Protein AF-A0A816GN98-F1 (afdb_monomer)

Foldseek 3Di:
DDDDDDDDDDDDDDDDDDDDDPDPPPDDDPPDDPLVVCVVDLCNLVVLLVQCPPDLVSLLVSLLSLLVQLPDLVSLVSCVVVVVVLSLVCLLVCQVPVQPPPPDDDSDDRPPSSLSSNLSSLSNLLSSLALPLVSLLVLQPDADPPVRDRNLRVLLVQQPDPPRDLSSLLSSLSNVLSSCLSVVDPCPDCSNQPRNLVSLLVLLLDQDDPVCLVVNLVSLVSNLSSLQPPVPSLVSSVPPPSNLVSLVCLQPPVCVRYDPPDDVVSSVSSNVSSVSSLVSSVPNDPVSVVVNVVVVVVVVVVVVVD

Radius of gyration: 25.37 Å; Cα contacts (8 Å, |Δi|>4): 288; chains: 1; bounding box: 73×67×83 Å

Organism: NCBI:txid433720

Mean predicted aligned error: 11.43 Å

Nearest PDB structures (foldseek):
  8a1i-assembly3_P  TM=8.542E-01  e=3.481E-10  Mus musculus
  8a1i-assembly2_I  TM=8.810E-01  e=5.986E-10  Mus musculus
  8a1i-assembly1_A  TM=8.693E-01  e=2.685E-09  Mus musculus
  7ue2-assembly1_A  TM=4.472E-01  e=3.197E-01  synthetic construct
  6gx9-assembly2_B  TM=3.182E-01  e=1.495E+00  Homo sapiens

pLDDT: mean 78.5, std 21.37, range [22.28, 98.44]

Sequence (306 aa):
LLCDQDKHKPPSLITQTQKSSSTIQLTTIEQYSPIDILFENSQSIDILLQSLSLSKSTQLSIVEILCCLCVNNERQQQLFDKNCIPTIMHLLVQNIYDKQQNNNNKITSVSLTNEYIIGVCLKFFCSLCYENPFIAQHLHSITYTETNQTLCEIVSSLLTKINRPVVISYYASKFFVNLCKTKVLLADDSFVALDSLTTLIHLCTKSITNKCIYLYIECLDTLIYLLNGNSTLHHIAMYTEQLLSKLFLYIFTPSKILDEHIDDSVLVQIRSSALTLLAVLSSHHEDIKKRIAEQESMLFIFLLID

Secondary structure (DSSP, 8-state):
------------------------------SS-HHHHHHHSTTHHHHHHHHTTT-HHHHHHHHHHHHHH-SSHHHHHHHHHTTHHHHHHHHHHHHHH-----SSS------HHHHHHHHHHHHHHHHHHTT-HHHHHHHHH-EETTTTEEHHHHHHHHHTSTT--HHHHHHHHHHHHHHHHTTSS-TTSHIIIIIIHHHHHHHHHSPPPGGGHHHHHHHHHHHHHHHTT-HHHHHHHHT-HHHHHHHHHHHH-HHHHS-TT--HHHHHHHHHHHHHHHHHHHTT-HHHHHHHHHHHHHHHHHHHH-

InterPro domains:
  IPR011989 Armadillo-like helical [G3DSA:1.25.10.10] (26-305)
  IPR016024 Armadillo-type fold [SSF48371] (42-298)
  IPR038739 Armadillo-type fold containing protein ARMC8/Vid28 [PTHR15651] (29-301)

Structure (mmCIF, N/CA/C/O backbone):
data_AF-A0A816GN98-F1
#
_entry.id   AF-A0A816GN98-F1
#
loop_
_atom_site.group_PDB
_atom_site.id
_atom_site.type_symbol
_atom_site.label_atom_id
_atom_site.label_alt_id
_atom_site.label_comp_id
_atom_site.label_asym_id
_atom_site.label_entity_id
_atom_site.label_seq_id
_atom_site.pdbx_PDB_ins_code
_atom_site.Cartn_x
_atom_site.Cartn_y
_atom_site.Cartn_z
_atom_site.occupancy
_atom_site.B_iso_or_equiv
_atom_site.auth_seq_id
_atom_site.auth_comp_id
_atom_site.auth_asym_id
_atom_site.auth_atom_id
_atom_site.pdbx_PDB_model_num
ATOM 1 N N . LEU A 1 1 ? 51.711 -35.240 31.530 1.00 35.38 1 LEU A N 1
ATOM 2 C CA . LEU A 1 1 ? 51.426 -34.436 32.740 1.00 35.38 1 LEU A CA 1
ATOM 3 C C . LEU A 1 1 ? 49.907 -34.503 32.931 1.00 35.38 1 LEU A C 1
ATOM 5 O O . LEU A 1 1 ? 49.217 -33.801 32.212 1.00 35.38 1 LEU A O 1
ATOM 9 N N . LEU A 1 2 ? 49.374 -35.627 33.445 1.00 24.69 2 LEU A N 1
ATOM 10 C CA . LEU A 1 2 ? 49.002 -35.870 34.865 1.00 24.69 2 LEU A CA 1
ATOM 11 C C . LEU A 1 2 ? 47.993 -34.809 35.361 1.00 24.69 2 LEU A C 1
ATOM 13 O O . LEU A 1 2 ? 48.362 -33.642 35.367 1.00 24.69 2 LEU A O 1
ATOM 17 N N . CYS A 1 3 ? 46.699 -35.167 35.498 1.00 22.28 3 CYS A N 1
ATOM 18 C CA . CYS A 1 3 ? 45.983 -35.474 36.774 1.00 22.28 3 CYS A CA 1
ATOM 19 C C . CYS A 1 3 ? 45.681 -34.180 37.576 1.00 22.28 3 CYS A C 1
ATOM 21 O O . CYS A 1 3 ? 46.544 -33.321 37.631 1.00 22.28 3 CYS A O 1
ATOM 23 N N . ASP A 1 4 ? 44.510 -33.850 38.136 1.00 25.58 4 ASP A N 1
ATOM 24 C CA . ASP A 1 4 ? 43.453 -34.551 38.895 1.00 25.58 4 ASP A CA 1
ATOM 25 C C . ASP A 1 4 ? 42.183 -33.650 38.887 1.00 25.5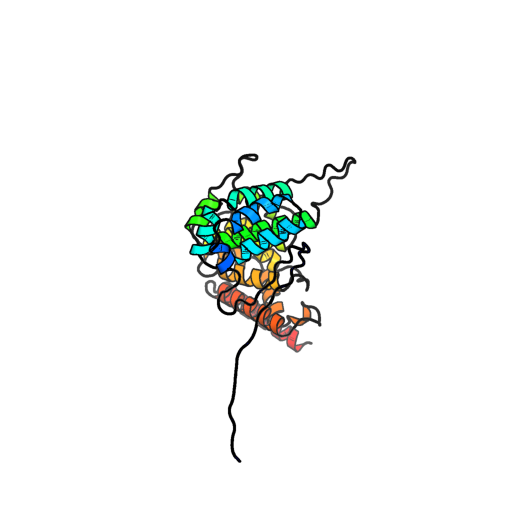8 4 ASP A C 1
ATOM 27 O O . ASP A 1 4 ? 42.302 -32.434 38.763 1.00 25.58 4 ASP A O 1
ATOM 31 N N . GLN A 1 5 ? 40.952 -34.152 38.725 1.00 27.92 5 GLN A N 1
ATOM 32 C CA . GLN A 1 5 ? 39.994 -34.669 39.729 1.00 27.92 5 GLN A CA 1
ATOM 33 C C . GLN A 1 5 ? 39.528 -33.715 40.853 1.00 27.92 5 GLN A C 1
ATOM 35 O O . GLN A 1 5 ? 40.327 -33.070 41.519 1.00 27.92 5 GLN A O 1
ATOM 40 N N . ASP A 1 6 ? 38.207 -33.813 41.104 1.00 26.11 6 ASP A N 1
ATOM 41 C CA . ASP A 1 6 ? 37.480 -33.564 42.363 1.00 26.11 6 ASP A CA 1
ATOM 42 C C . ASP A 1 6 ? 37.149 -32.101 42.749 1.00 26.11 6 ASP A C 1
ATOM 44 O O . ASP A 1 6 ? 37.955 -31.201 42.595 1.00 26.11 6 ASP A O 1
ATOM 48 N N . LYS A 1 7 ? 35.991 -31.730 43.321 1.00 25.86 7 LYS A N 1
ATOM 49 C CA . LYS A 1 7 ? 34.725 -32.387 43.700 1.00 25.86 7 LYS A CA 1
ATOM 50 C C . LYS A 1 7 ? 33.809 -31.306 44.323 1.00 25.86 7 LYS A C 1
ATOM 52 O O . LYS A 1 7 ? 34.287 -30.311 44.851 1.00 25.86 7 LYS A O 1
ATOM 57 N N . HIS A 1 8 ? 32.521 -31.636 44.404 1.00 27.28 8 HIS A N 1
ATOM 58 C CA . HIS A 1 8 ? 31.534 -31.205 45.410 1.00 27.28 8 HIS A CA 1
ATOM 59 C C . HIS A 1 8 ? 30.794 -29.849 45.318 1.00 27.28 8 HIS A C 1
ATOM 61 O O . HIS A 1 8 ? 31.330 -28.760 45.177 1.00 27.28 8 HIS A O 1
ATOM 67 N N . LYS A 1 9 ? 29.474 -30.025 45.455 1.00 26.25 9 LYS A N 1
ATOM 68 C CA . LYS A 1 9 ? 28.329 -29.105 45.509 1.00 26.25 9 LYS A CA 1
ATOM 69 C C . LYS A 1 9 ? 28.039 -28.727 46.998 1.00 26.25 9 LYS A C 1
ATOM 71 O O . LYS A 1 9 ? 28.720 -29.248 47.875 1.00 26.25 9 LYS A O 1
ATOM 76 N N . PRO A 1 10 ? 26.976 -27.952 47.301 1.00 40.47 10 PRO A N 1
ATOM 77 C CA . PRO A 1 10 ? 26.934 -26.621 47.935 1.00 40.47 10 PRO A CA 1
ATOM 78 C C . PRO A 1 10 ? 26.741 -26.633 49.480 1.00 40.47 10 PRO A C 1
ATOM 80 O O . PRO A 1 10 ? 26.758 -27.698 50.094 1.00 40.47 10 PRO A O 1
ATOM 83 N N . PRO A 1 11 ? 26.460 -25.473 50.116 1.00 28.89 11 PRO A N 1
ATOM 84 C CA . PRO A 1 11 ? 25.150 -25.376 50.773 1.00 28.89 11 PRO A CA 1
ATOM 85 C C . PRO A 1 11 ? 24.443 -24.008 50.661 1.00 28.89 11 PRO A C 1
ATOM 87 O O . PRO A 1 11 ? 25.040 -22.947 50.513 1.00 28.89 11 PRO A O 1
ATOM 90 N N . SER A 1 12 ? 23.120 -24.093 50.754 1.00 28.72 12 SER A N 1
ATOM 91 C CA . SER A 1 12 ? 22.098 -23.049 50.887 1.00 28.72 12 SER A CA 1
ATOM 92 C C . SER A 1 12 ? 22.117 -22.324 52.241 1.00 28.72 12 SER A C 1
ATOM 94 O O . SER A 1 12 ? 22.284 -23.013 53.241 1.00 28.72 12 SER A O 1
ATOM 96 N N . LEU A 1 13 ? 21.775 -21.023 52.297 1.00 25.14 13 LEU A N 1
ATOM 97 C CA . LEU A 1 13 ? 20.775 -20.458 53.238 1.00 25.14 13 LEU A CA 1
ATOM 98 C C . LEU A 1 13 ? 20.526 -18.942 53.033 1.00 25.14 13 LEU A C 1
ATOM 100 O O . LEU A 1 13 ? 21.381 -18.100 53.266 1.00 25.14 13 LEU A O 1
ATOM 104 N N . ILE A 1 14 ? 19.304 -18.664 52.574 1.00 28.03 14 ILE A N 1
ATOM 105 C CA . ILE A 1 14 ? 18.374 -17.542 52.816 1.00 28.03 14 ILE A CA 1
ATOM 106 C C . ILE A 1 14 ? 18.896 -16.320 53.602 1.00 28.03 14 ILE A C 1
ATOM 108 O O . ILE A 1 14 ? 19.239 -16.423 54.774 1.00 28.03 14 ILE A O 1
ATOM 112 N N . THR A 1 15 ? 18.711 -15.122 53.035 1.00 25.38 15 THR A N 1
ATOM 113 C CA . THR A 1 15 ? 18.090 -13.990 53.756 1.00 25.38 15 THR A CA 1
ATOM 114 C C . THR A 1 15 ? 17.358 -13.075 52.777 1.00 25.38 15 THR A C 1
ATOM 116 O O . THR A 1 15 ? 17.886 -12.646 51.756 1.00 25.38 15 THR A O 1
ATOM 119 N N . GLN A 1 16 ? 16.086 -12.839 53.087 1.00 27.08 16 GLN A N 1
ATOM 120 C CA . GLN A 1 16 ? 15.166 -11.964 52.375 1.00 27.08 16 GLN A CA 1
ATOM 121 C C . GLN A 1 16 ? 15.626 -10.506 52.457 1.00 27.08 16 GLN A C 1
ATOM 123 O O . GLN A 1 16 ? 16.018 -10.046 53.522 1.00 27.08 16 GLN A O 1
ATOM 128 N N . THR A 1 17 ? 15.430 -9.742 51.385 1.00 24.36 17 THR A N 1
ATOM 129 C CA . THR A 1 17 ? 14.891 -8.378 51.492 1.00 24.36 17 THR A CA 1
ATOM 130 C C . THR A 1 17 ? 14.118 -8.054 50.219 1.00 24.36 17 THR A C 1
ATOM 132 O O . THR A 1 17 ? 14.671 -7.909 49.133 1.00 24.36 17 THR A O 1
ATOM 135 N N . GLN A 1 18 ? 12.796 -7.980 50.366 1.00 29.47 18 GLN A N 1
ATOM 136 C CA . GLN A 1 18 ? 11.896 -7.401 49.381 1.00 29.47 18 GLN A CA 1
ATOM 137 C C . GLN A 1 18 ? 12.246 -5.921 49.194 1.00 29.47 18 GLN A C 1
ATOM 139 O O . GLN A 1 18 ? 12.239 -5.159 50.161 1.00 29.47 18 GLN A O 1
ATOM 144 N N . LYS A 1 19 ? 12.463 -5.497 47.948 1.00 26.73 19 LYS A N 1
ATOM 145 C CA . LYS A 1 19 ? 12.133 -4.140 47.513 1.00 26.73 19 LYS A CA 1
ATOM 146 C C . LYS A 1 19 ? 11.615 -4.183 46.082 1.00 26.73 19 LYS A C 1
ATOM 148 O O . LYS A 1 19 ? 12.263 -4.670 45.166 1.00 26.73 19 LYS A O 1
ATOM 153 N N . SER A 1 20 ? 10.388 -3.707 45.977 1.00 35.94 20 SER A N 1
ATOM 154 C CA . SER A 1 20 ? 9.558 -3.502 44.805 1.00 35.94 20 SER A CA 1
ATOM 155 C C . SER A 1 20 ? 10.246 -2.687 43.709 1.00 35.94 20 SER A C 1
ATOM 157 O O . SER A 1 20 ? 10.492 -1.494 43.882 1.00 35.94 20 SER A O 1
ATOM 159 N N . SER A 1 21 ? 10.443 -3.311 42.555 1.00 25.31 21 SER A N 1
ATOM 160 C CA . SER A 1 21 ? 10.495 -2.652 41.252 1.00 25.31 21 SER A CA 1
ATOM 161 C C . SER A 1 21 ? 10.131 -3.697 40.201 1.00 25.31 21 SER A C 1
ATOM 163 O O . SER A 1 21 ? 10.827 -4.693 40.019 1.00 25.31 21 SER A O 1
ATOM 165 N N . SER A 1 22 ? 8.984 -3.517 39.547 1.00 28.56 22 SER A N 1
ATOM 166 C CA . SER A 1 22 ? 8.555 -4.316 38.398 1.00 28.56 22 SER A CA 1
ATOM 167 C C . SER A 1 22 ? 9.413 -3.952 37.187 1.00 28.56 22 SER A C 1
ATOM 169 O O . SER A 1 22 ? 8.976 -3.263 36.269 1.00 28.56 22 SER A O 1
ATOM 171 N N . THR A 1 23 ? 10.671 -4.371 37.228 1.00 25.34 23 THR A N 1
ATOM 172 C CA . THR A 1 23 ? 11.585 -4.366 36.095 1.00 25.34 23 THR A CA 1
ATOM 173 C C . THR A 1 23 ? 11.406 -5.719 35.426 1.00 25.34 23 THR A C 1
ATOM 175 O O . THR A 1 23 ? 11.748 -6.744 36.015 1.00 25.34 23 THR A O 1
ATOM 178 N N . ILE A 1 24 ? 10.813 -5.738 34.233 1.00 31.75 24 ILE A N 1
ATOM 179 C CA . ILE A 1 24 ? 10.736 -6.939 33.398 1.00 31.75 24 ILE A CA 1
ATOM 180 C C . ILE A 1 24 ? 12.183 -7.378 33.147 1.00 31.75 24 ILE A C 1
ATOM 182 O O . ILE A 1 24 ? 12.908 -6.743 32.382 1.00 31.75 24 ILE A O 1
ATOM 186 N N . GLN A 1 25 ? 12.639 -8.407 33.861 1.00 26.55 25 GLN A N 1
ATOM 187 C CA . GLN A 1 25 ? 13.928 -9.025 33.596 1.00 26.55 25 GLN A CA 1
ATOM 188 C C . GLN A 1 25 ? 13.793 -9.787 32.283 1.00 26.55 25 GLN A C 1
ATOM 190 O O . GLN A 1 25 ? 13.115 -10.809 32.212 1.00 26.55 25 GLN A O 1
ATOM 195 N N . LEU A 1 26 ? 14.422 -9.250 31.239 1.00 31.33 26 LEU A N 1
ATOM 196 C CA . LEU A 1 26 ? 14.625 -9.925 29.965 1.00 31.33 26 LEU A CA 1
ATOM 197 C C . LEU A 1 26 ? 15.613 -11.081 30.200 1.00 31.33 26 LEU A C 1
ATOM 199 O O . LEU A 1 26 ? 16.818 -10.955 29.995 1.00 31.33 26 LEU A O 1
ATOM 203 N N . THR A 1 27 ? 15.119 -12.201 30.719 1.00 29.78 27 THR A N 1
ATOM 204 C CA . THR A 1 27 ? 15.870 -13.455 30.727 1.00 29.78 27 THR A CA 1
ATOM 205 C C . THR A 1 27 ? 15.888 -13.997 29.306 1.00 29.78 27 THR A C 1
ATOM 207 O O . THR A 1 27 ? 14.846 -14.313 28.745 1.00 29.78 27 THR A O 1
ATOM 210 N N . THR A 1 28 ? 17.089 -14.044 28.742 1.00 36.84 28 THR A N 1
ATOM 211 C CA . THR A 1 28 ? 17.513 -14.701 27.500 1.00 36.84 28 THR A CA 1
ATOM 212 C C . THR A 1 28 ? 16.674 -15.931 27.122 1.00 36.84 28 THR A C 1
ATOM 214 O O . THR A 1 28 ? 16.812 -16.987 27.738 1.00 36.84 28 THR A O 1
ATOM 217 N N . ILE A 1 29 ? 15.835 -15.795 26.088 1.00 35.56 29 ILE A N 1
ATOM 218 C CA . ILE A 1 29 ? 15.134 -16.893 25.406 1.00 35.56 29 ILE A CA 1
ATOM 219 C C . ILE A 1 29 ? 15.814 -17.070 24.044 1.00 35.56 29 ILE A C 1
ATOM 221 O O . ILE A 1 29 ? 15.553 -16.319 23.112 1.00 35.56 29 ILE A O 1
ATOM 225 N N . GLU A 1 30 ? 16.718 -18.042 23.935 1.00 37.41 30 GLU A N 1
ATOM 226 C CA . GLU A 1 30 ? 17.483 -18.331 22.710 1.00 37.41 30 GLU A CA 1
ATOM 227 C C . GLU A 1 30 ? 16.774 -19.298 21.735 1.00 37.41 30 GLU A C 1
ATOM 229 O O . GLU A 1 30 ? 17.434 -19.873 20.876 1.00 37.41 30 GLU A O 1
ATOM 234 N N . GLN A 1 31 ? 15.448 -19.509 21.809 1.00 41.19 31 GLN A N 1
ATOM 235 C CA . GLN A 1 31 ? 14.776 -20.483 20.916 1.00 41.19 31 GLN A CA 1
ATOM 236 C C . GLN A 1 31 ? 13.420 -20.087 20.304 1.00 41.19 31 GLN A C 1
ATOM 238 O O . GLN A 1 31 ? 12.871 -20.882 19.547 1.00 41.19 31 GLN A O 1
ATOM 243 N N . TYR A 1 32 ? 12.907 -18.869 20.514 1.00 42.34 32 TYR A N 1
ATOM 244 C CA . TYR A 1 32 ? 11.675 -18.399 19.855 1.00 42.34 32 TYR A CA 1
ATOM 245 C C . TYR A 1 32 ? 11.815 -16.940 19.422 1.00 42.34 32 TYR A C 1
ATOM 247 O O . TYR A 1 32 ? 12.419 -16.138 20.138 1.00 42.34 32 TYR A O 1
ATOM 255 N N . SER A 1 33 ? 11.267 -16.580 18.255 1.00 53.28 33 SER A N 1
ATOM 256 C CA . SER A 1 33 ? 11.172 -15.169 17.875 1.00 53.28 33 SER A CA 1
ATOM 257 C C . SER A 1 33 ? 10.306 -14.456 18.925 1.00 53.28 33 SER A C 1
ATOM 259 O O . SER A 1 33 ? 9.241 -14.977 19.262 1.00 53.28 33 SER A O 1
ATOM 261 N N . PRO A 1 34 ? 10.691 -13.274 19.444 1.00 62.19 34 PRO A N 1
ATOM 262 C CA . PRO A 1 34 ? 9.916 -12.537 20.456 1.00 62.19 34 PRO A CA 1
ATOM 263 C C . PRO A 1 34 ? 8.440 -12.307 20.078 1.00 62.19 34 PRO A C 1
ATOM 265 O O . PRO A 1 34 ? 7.598 -12.067 20.939 1.00 62.19 34 PRO A O 1
ATOM 268 N N . ILE A 1 35 ? 8.139 -12.386 18.779 1.00 65.06 35 ILE A N 1
ATOM 269 C CA . ILE A 1 35 ? 6.814 -12.250 18.172 1.00 65.06 35 ILE A CA 1
ATOM 270 C C . ILE A 1 35 ? 5.902 -13.440 18.498 1.00 65.06 35 ILE A C 1
ATOM 272 O O . ILE A 1 35 ? 4.706 -13.247 18.706 1.00 65.06 35 ILE A O 1
ATOM 276 N N . ASP A 1 36 ? 6.441 -14.656 18.583 1.00 66.69 36 ASP A N 1
ATOM 277 C CA . ASP A 1 36 ? 5.632 -15.857 18.810 1.00 66.69 36 ASP A CA 1
ATOM 278 C C . ASP A 1 36 ? 5.063 -15.885 20.234 1.00 66.69 36 ASP A C 1
ATOM 280 O O . ASP A 1 36 ? 3.891 -16.210 20.430 1.00 66.69 36 ASP A O 1
ATOM 284 N N . ILE A 1 37 ? 5.840 -15.380 21.198 1.00 67.88 37 ILE A N 1
ATOM 285 C CA . ILE A 1 37 ? 5.458 -15.229 22.611 1.00 67.88 37 ILE A CA 1
ATOM 286 C C . ILE A 1 37 ? 4.221 -14.324 22.767 1.00 67.88 37 ILE A C 1
ATOM 288 O O . ILE A 1 37 ? 3.385 -14.539 23.648 1.00 67.88 37 ILE A O 1
ATOM 292 N N . LEU A 1 38 ? 4.063 -13.313 21.902 1.00 67.25 38 LEU A N 1
ATOM 293 C CA . LEU A 1 38 ? 2.916 -12.399 21.961 1.00 67.25 38 LEU A CA 1
ATOM 294 C C . LEU A 1 38 ? 1.594 -13.085 21.614 1.00 67.25 38 LEU A C 1
ATOM 296 O O . LEU A 1 38 ? 0.550 -12.650 22.094 1.00 67.25 38 LEU A O 1
ATOM 300 N N . PHE A 1 39 ? 1.634 -14.153 20.821 1.00 68.38 39 PHE A N 1
ATOM 301 C CA . PHE A 1 39 ? 0.448 -14.918 20.451 1.00 68.38 39 PHE A CA 1
ATOM 302 C C . PHE A 1 39 ? 0.216 -16.148 21.335 1.00 68.38 39 PHE A C 1
ATOM 304 O O . PHE A 1 39 ? -0.911 -16.633 21.402 1.00 68.38 39 PHE A O 1
ATOM 311 N N . GLU A 1 40 ? 1.239 -16.634 22.044 1.00 71.12 40 GLU A N 1
ATOM 312 C CA . GLU A 1 40 ? 1.082 -17.699 23.045 1.00 71.12 40 GLU A CA 1
ATOM 313 C C . GLU A 1 40 ? 0.204 -17.253 24.219 1.00 71.12 40 GLU A C 1
ATOM 315 O O . GLU A 1 40 ? -0.635 -18.011 24.711 1.00 71.12 40 GLU A O 1
ATOM 320 N N . ASN A 1 41 ? 0.348 -15.999 24.652 1.00 73.94 41 ASN A N 1
ATOM 321 C CA . ASN A 1 41 ? -0.530 -15.430 25.662 1.00 73.94 41 ASN A CA 1
ATOM 322 C C . ASN A 1 41 ? -1.728 -14.737 25.003 1.00 73.94 41 ASN A C 1
ATOM 324 O O . ASN A 1 41 ? -1.635 -13.608 24.520 1.00 73.94 41 ASN A O 1
ATOM 328 N N . SER A 1 42 ? -2.882 -15.404 25.073 1.00 70.81 42 SER A N 1
ATOM 329 C CA . SER A 1 42 ? -4.150 -14.921 24.516 1.00 70.81 42 SER A CA 1
ATOM 330 C C . SER A 1 42 ? -4.543 -13.499 24.939 1.00 70.81 42 SER A C 1
ATOM 332 O O . SER A 1 42 ? -5.297 -12.870 24.207 1.00 70.81 42 SER A O 1
ATOM 334 N N . GLN A 1 43 ? -4.046 -12.972 26.065 1.00 80.56 43 GLN A N 1
ATOM 335 C CA . GLN A 1 43 ? -4.397 -11.637 26.570 1.00 80.56 43 GLN A CA 1
ATOM 336 C C . GLN A 1 43 ? -3.455 -10.520 26.099 1.00 80.56 43 GLN A C 1
ATOM 338 O O . GLN A 1 43 ? -3.789 -9.346 26.243 1.00 80.56 43 GLN A O 1
ATOM 343 N N . SER A 1 44 ? -2.286 -10.845 25.541 1.00 83.81 44 SER A N 1
ATOM 344 C CA . SER A 1 44 ? -1.264 -9.846 25.199 1.00 83.81 44 SER A CA 1
ATOM 345 C C . SER A 1 44 ? -1.776 -8.800 24.210 1.00 83.81 44 SER A C 1
ATOM 347 O O . SER A 1 44 ? -1.596 -7.604 24.428 1.00 83.81 44 SER A O 1
ATOM 349 N N . ILE A 1 45 ? -2.459 -9.238 23.149 1.00 83.88 45 ILE A N 1
ATOM 350 C CA . ILE A 1 45 ? -3.030 -8.334 22.139 1.00 83.88 45 ILE A CA 1
ATOM 351 C C . ILE A 1 45 ? -4.133 -7.466 22.751 1.00 83.88 45 ILE A C 1
ATOM 353 O O . ILE A 1 45 ? -4.182 -6.269 22.488 1.00 83.88 45 ILE A O 1
ATOM 357 N N . ASP A 1 46 ? -4.965 -8.033 23.623 1.00 84.50 46 ASP A N 1
ATOM 358 C CA . ASP A 1 46 ? -6.051 -7.297 24.274 1.00 84.50 46 ASP A CA 1
ATOM 359 C C . ASP A 1 46 ? -5.500 -6.184 25.187 1.00 84.50 46 ASP A C 1
ATOM 361 O O . ASP A 1 46 ? -5.995 -5.055 25.168 1.00 84.50 46 ASP A O 1
ATOM 365 N N . ILE A 1 47 ? -4.416 -6.459 25.924 1.00 84.69 47 ILE A N 1
ATOM 366 C CA . ILE A 1 47 ? -3.710 -5.466 26.753 1.00 84.69 47 ILE A CA 1
ATOM 367 C C . ILE A 1 47 ? -3.095 -4.359 25.884 1.00 84.69 47 ILE A C 1
ATOM 369 O O . ILE A 1 47 ? -3.171 -3.176 26.236 1.00 84.69 47 ILE A O 1
ATOM 373 N N . LEU A 1 48 ? -2.507 -4.719 24.739 1.00 85.81 48 LEU A N 1
ATOM 374 C CA . LEU A 1 48 ? -1.981 -3.741 23.785 1.00 85.81 48 LEU A CA 1
ATOM 375 C C . LEU A 1 48 ? -3.106 -2.843 23.252 1.00 85.81 48 LEU A C 1
ATOM 377 O O . LEU A 1 48 ? -2.976 -1.623 23.292 1.00 85.81 48 LEU A O 1
ATOM 381 N N . LEU A 1 49 ? -4.241 -3.409 22.839 1.00 86.19 49 LEU A N 1
ATOM 382 C CA . LEU A 1 49 ? -5.381 -2.626 22.355 1.00 86.19 49 LEU A CA 1
ATOM 383 C C . LEU A 1 49 ? -5.940 -1.685 23.432 1.00 86.19 49 LEU A C 1
ATOM 385 O O . LEU A 1 49 ? -6.207 -0.520 23.142 1.00 86.19 49 LEU A O 1
ATOM 389 N N . GLN A 1 50 ? -6.046 -2.133 24.686 1.00 85.81 50 GLN A N 1
ATOM 390 C CA . GLN A 1 50 ? -6.464 -1.273 25.804 1.00 85.81 50 GLN A CA 1
ATOM 391 C C . GLN A 1 50 ? -5.493 -0.102 26.031 1.00 85.81 50 GLN A C 1
ATOM 393 O O . GLN A 1 50 ? -5.909 1.020 26.342 1.00 85.81 50 GLN A O 1
ATOM 398 N N . SER A 1 51 ? -4.199 -0.340 25.810 1.00 82.81 51 SER A N 1
ATOM 399 C CA . SER A 1 51 ? -3.134 0.650 25.993 1.00 82.81 51 SER A CA 1
ATOM 400 C C . SER A 1 51 ? -3.116 1.746 24.916 1.00 82.81 51 SER A C 1
ATOM 402 O O . SER A 1 51 ? -2.497 2.791 25.127 1.00 82.81 51 SER A O 1
ATOM 404 N N . LEU A 1 52 ? -3.843 1.580 23.800 1.00 82.81 52 LEU A N 1
ATOM 405 C CA . LEU A 1 52 ? -4.012 2.623 22.773 1.00 82.81 52 LEU A CA 1
ATOM 406 C C . LEU A 1 52 ? -4.676 3.900 23.320 1.00 82.81 52 LEU A C 1
ATOM 408 O O . LEU A 1 52 ? -4.552 4.967 22.721 1.00 82.81 52 LEU A O 1
ATOM 412 N N . SER A 1 53 ? -5.354 3.822 24.466 1.00 81.25 53 SER A N 1
ATOM 413 C CA . SER A 1 53 ? -5.996 4.968 25.121 1.00 81.25 53 SER A CA 1
ATOM 414 C C . SER A 1 53 ? -5.028 5.906 25.864 1.00 81.25 53 SER A C 1
ATOM 416 O O . SER A 1 53 ? -5.417 7.017 26.218 1.00 81.25 53 SER A O 1
ATOM 418 N N . LEU A 1 54 ? -3.774 5.495 26.097 1.00 80.69 54 LEU A N 1
ATOM 419 C CA . LEU A 1 54 ? -2.867 6.187 27.023 1.00 80.69 54 LEU A CA 1
ATOM 420 C C . LEU A 1 54 ? -2.226 7.451 26.439 1.00 80.69 54 LEU A C 1
ATOM 422 O O . LEU A 1 54 ? -2.292 8.525 27.034 1.00 80.69 54 LEU A O 1
ATOM 426 N N . SER A 1 55 ? -1.541 7.333 25.300 1.00 86.88 55 SER A N 1
ATOM 427 C CA . SER A 1 55 ? -0.832 8.459 24.685 1.00 86.88 55 SER A CA 1
ATOM 428 C C . SER A 1 55 ? -0.657 8.271 23.180 1.00 86.88 55 SER A C 1
ATOM 430 O O . SER A 1 55 ? -0.620 7.144 22.691 1.00 86.88 55 SER A O 1
ATOM 432 N N . LYS A 1 56 ? -0.465 9.372 22.443 1.00 86.56 56 LYS A N 1
ATOM 433 C CA . LYS A 1 56 ? -0.179 9.335 20.995 1.00 86.56 56 LYS A CA 1
ATOM 434 C C . LYS A 1 56 ? 1.111 8.576 20.658 1.00 86.56 56 LYS A C 1
ATOM 436 O O . LYS A 1 56 ? 1.172 7.898 19.641 1.00 86.56 56 LYS A O 1
ATOM 441 N N . SER A 1 57 ? 2.125 8.650 21.522 1.00 86.62 57 SER A N 1
ATOM 442 C CA . SER A 1 57 ? 3.369 7.880 21.357 1.00 86.62 57 SER A CA 1
ATOM 443 C C . SER A 1 57 ? 3.113 6.379 21.519 1.00 86.62 57 SER A C 1
ATOM 445 O O . SER A 1 57 ? 3.520 5.571 20.691 1.00 86.62 57 SER A O 1
ATOM 447 N N . THR A 1 58 ? 2.336 6.015 22.542 1.00 88.50 58 THR A N 1
ATOM 448 C CA . THR A 1 58 ? 1.914 4.633 22.798 1.00 88.50 58 THR A CA 1
ATOM 449 C C . THR A 1 58 ? 1.084 4.082 21.639 1.00 88.50 58 THR A C 1
ATOM 451 O O . THR A 1 58 ? 1.318 2.956 21.213 1.00 88.50 58 THR A O 1
ATOM 454 N N . GLN A 1 59 ? 0.178 4.889 21.077 1.00 90.75 59 GLN A N 1
ATOM 455 C CA . GLN A 1 59 ? -0.580 4.538 19.874 1.00 90.75 59 GLN A CA 1
ATOM 456 C C . GLN A 1 59 ? 0.345 4.187 18.710 1.00 90.75 59 GLN A C 1
ATOM 458 O O . GLN A 1 59 ? 0.201 3.115 18.134 1.00 90.75 59 GLN A O 1
ATOM 463 N N . LEU A 1 60 ? 1.322 5.045 18.401 1.00 89.56 60 LEU A N 1
ATOM 464 C CA . LEU A 1 60 ? 2.279 4.792 17.321 1.00 89.56 60 LEU A CA 1
ATOM 465 C C . LEU A 1 60 ? 3.011 3.461 17.517 1.00 89.56 60 LEU A C 1
ATOM 467 O O . LEU A 1 60 ? 2.945 2.601 16.643 1.00 89.56 60 LEU A O 1
ATOM 471 N N . SER A 1 61 ? 3.632 3.257 18.682 1.00 89.31 61 SER A N 1
ATOM 472 C CA . SER A 1 61 ? 4.406 2.039 18.947 1.00 89.31 61 SER A CA 1
ATOM 473 C C . SER A 1 61 ? 3.551 0.774 18.900 1.00 89.31 61 SER A C 1
ATOM 475 O O . SER A 1 61 ? 3.981 -0.234 18.347 1.00 89.31 61 SER A O 1
ATOM 477 N N . ILE A 1 62 ? 2.334 0.809 19.452 1.00 91.50 62 ILE A N 1
ATOM 478 C CA . ILE A 1 62 ? 1.449 -0.360 19.449 1.00 91.50 62 ILE A CA 1
ATOM 479 C C . ILE A 1 62 ? 1.024 -0.703 18.026 1.00 91.50 62 ILE A C 1
ATOM 481 O O . ILE A 1 62 ? 1.119 -1.863 17.638 1.00 91.50 62 ILE A O 1
ATOM 485 N N . VAL A 1 63 ? 0.580 0.275 17.233 1.00 93.50 63 VAL A N 1
ATOM 486 C CA . VAL A 1 63 ? 0.137 -0.014 15.863 1.00 93.50 63 VAL A CA 1
ATOM 487 C C . VAL A 1 63 ? 1.316 -0.477 14.997 1.00 93.50 63 VAL A C 1
ATOM 489 O O . VAL A 1 63 ? 1.145 -1.389 14.192 1.00 93.50 63 VAL A O 1
ATOM 492 N N . GLU A 1 64 ? 2.528 0.047 15.208 1.00 92.31 64 GLU A N 1
ATOM 493 C CA . GLU A 1 64 ? 3.742 -0.476 14.562 1.00 92.31 64 GLU A CA 1
ATOM 494 C C . GLU A 1 64 ? 4.034 -1.928 14.949 1.00 92.31 64 GLU A C 1
ATOM 496 O O . GLU A 1 64 ? 4.303 -2.743 14.065 1.00 92.31 64 GLU A O 1
ATOM 501 N N . ILE A 1 65 ? 3.921 -2.277 16.236 1.00 91.06 65 ILE A N 1
ATOM 502 C CA . ILE A 1 65 ? 4.043 -3.667 16.691 1.00 91.06 65 ILE A CA 1
ATOM 503 C C . ILE A 1 65 ? 3.012 -4.537 15.970 1.00 91.06 65 ILE A C 1
ATOM 505 O O . ILE A 1 65 ? 3.388 -5.553 15.393 1.00 91.06 65 ILE A O 1
ATOM 509 N N . LEU A 1 66 ? 1.741 -4.121 15.923 1.00 92.31 66 LEU A N 1
ATOM 510 C CA . LEU A 1 66 ? 0.682 -4.866 15.233 1.00 92.31 66 LEU A CA 1
ATOM 511 C C . LEU A 1 66 ? 0.977 -5.057 13.734 1.00 92.31 66 LEU A C 1
ATOM 513 O O . LEU A 1 66 ? 0.682 -6.122 13.193 1.00 92.31 66 LEU A O 1
ATOM 517 N N . CYS A 1 67 ? 1.604 -4.079 13.067 1.00 92.56 67 CYS A N 1
ATOM 518 C CA . CYS A 1 67 ? 2.067 -4.243 11.684 1.00 92.56 67 CYS A CA 1
ATOM 519 C C . CYS A 1 67 ? 3.102 -5.372 11.570 1.00 92.56 67 CYS A C 1
ATOM 521 O O . CYS A 1 67 ? 3.011 -6.195 10.662 1.00 92.56 67 CYS A O 1
ATOM 523 N N . CYS A 1 68 ? 4.066 -5.431 12.494 1.00 90.06 68 CYS A N 1
ATOM 524 C CA . CYS A 1 68 ? 5.115 -6.455 12.512 1.00 90.06 68 CYS A CA 1
ATOM 525 C C . CYS A 1 68 ? 4.581 -7.864 12.806 1.00 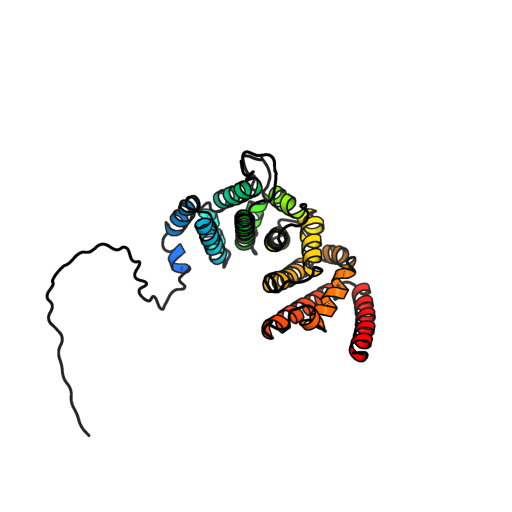90.06 68 CYS A C 1
ATOM 527 O O . CYS A 1 68 ? 5.220 -8.843 12.436 1.00 90.06 68 CYS A O 1
ATOM 529 N N . LEU A 1 69 ? 3.416 -7.979 13.450 1.00 89.38 69 LEU A N 1
ATOM 530 C CA . LEU A 1 69 ? 2.769 -9.267 13.704 1.00 89.38 69 LEU A CA 1
ATOM 531 C C . LEU A 1 69 ? 2.114 -9.860 12.443 1.00 89.38 69 LEU A C 1
ATOM 533 O O . LEU A 1 69 ? 1.918 -11.071 12.372 1.00 89.38 69 LEU A O 1
ATOM 537 N N . CYS A 1 70 ? 1.799 -9.044 11.435 1.00 89.81 70 CYS A N 1
ATOM 538 C CA . CYS A 1 70 ? 1.126 -9.460 10.200 1.00 89.81 70 CYS A CA 1
ATOM 539 C C . CYS A 1 70 ? 2.087 -10.132 9.194 1.00 89.81 70 CYS A C 1
ATOM 541 O O . CYS A 1 70 ? 2.207 -9.689 8.054 1.00 89.81 70 CYS A O 1
ATOM 543 N N . VAL A 1 71 ? 2.802 -11.181 9.613 1.00 88.38 71 VAL A N 1
ATOM 544 C CA . VAL A 1 71 ? 3.827 -11.849 8.782 1.00 88.38 71 VAL A CA 1
ATOM 545 C C . VAL A 1 71 ? 3.220 -12.846 7.789 1.00 88.38 71 VAL A C 1
ATOM 547 O O . VAL A 1 71 ? 3.785 -13.085 6.726 1.00 88.38 71 VAL A O 1
ATOM 550 N N . ASN A 1 72 ? 2.081 -13.452 8.128 1.00 89.56 72 ASN A N 1
ATOM 551 C CA . ASN A 1 72 ? 1.403 -14.447 7.298 1.00 89.56 72 ASN A CA 1
ATOM 552 C C . ASN A 1 72 ? -0.118 -14.445 7.542 1.00 89.56 72 ASN A C 1
ATOM 554 O O . ASN A 1 72 ? -0.606 -13.817 8.487 1.00 89.56 72 ASN A O 1
ATOM 558 N N . ASN A 1 73 ? -0.854 -15.194 6.716 1.00 92.69 73 ASN A N 1
ATOM 559 C CA . ASN A 1 73 ? -2.318 -15.253 6.771 1.00 92.69 73 ASN A CA 1
ATOM 560 C C . ASN A 1 73 ? -2.863 -15.758 8.116 1.00 92.69 73 ASN A C 1
ATOM 562 O O . ASN A 1 73 ? -3.914 -15.298 8.553 1.00 92.69 73 ASN A O 1
ATOM 566 N N . GLU A 1 74 ? -2.152 -16.661 8.797 1.00 90.62 74 GLU A N 1
ATOM 567 C CA . GLU A 1 74 ? -2.561 -17.164 10.113 1.00 90.62 74 GLU A CA 1
ATOM 568 C C . GLU A 1 74 ? -2.491 -16.063 11.178 1.00 90.62 74 GLU A C 1
ATOM 570 O O . GLU A 1 74 ? -3.462 -15.828 11.896 1.00 90.62 74 GLU A O 1
ATOM 575 N N . ARG A 1 75 ? -1.375 -15.327 11.250 1.00 89.38 75 ARG A N 1
ATOM 576 C CA . ARG A 1 75 ? -1.218 -14.214 12.196 1.00 89.38 75 ARG A CA 1
ATOM 577 C C . ARG A 1 75 ? -2.187 -13.072 11.903 1.00 89.38 75 ARG A C 1
ATOM 579 O O . ARG A 1 75 ? -2.745 -12.487 12.829 1.00 89.38 75 ARG A O 1
ATOM 586 N N . GLN A 1 76 ? -2.422 -12.769 10.626 1.00 94.38 76 GLN A N 1
ATOM 587 C CA . GLN A 1 76 ? -3.424 -11.779 10.233 1.00 94.38 76 GLN A CA 1
ATOM 588 C C . GLN A 1 76 ? -4.832 -12.204 10.685 1.00 94.38 76 GLN A C 1
ATOM 590 O O . GLN A 1 76 ? -5.574 -11.373 11.205 1.00 94.38 76 GLN A O 1
ATOM 595 N N . GLN A 1 77 ? -5.182 -13.492 10.557 1.00 92.56 77 GLN A N 1
ATOM 596 C CA . GLN A 1 77 ? -6.456 -14.024 11.048 1.00 92.56 77 GLN A CA 1
ATOM 597 C C . GLN A 1 77 ? -6.554 -13.938 12.578 1.00 92.56 77 GLN A C 1
ATOM 599 O O . GLN A 1 77 ? -7.566 -13.487 13.099 1.00 92.56 77 GLN A O 1
ATOM 604 N N . GLN A 1 78 ? -5.485 -14.269 13.306 1.00 90.56 78 GLN A N 1
ATOM 605 C CA . GLN A 1 78 ? -5.453 -14.128 14.768 1.00 90.56 78 GLN A CA 1
ATOM 606 C C . GLN A 1 78 ? -5.694 -12.673 15.209 1.00 90.56 78 GLN A C 1
ATOM 608 O O . GLN A 1 78 ? -6.412 -12.428 16.176 1.00 90.56 78 GLN A O 1
ATOM 613 N N . LEU A 1 79 ? -5.134 -11.692 14.494 1.00 91.12 79 LEU A N 1
ATOM 614 C CA . LEU A 1 79 ? -5.390 -10.269 14.754 1.00 91.12 79 LEU A CA 1
ATOM 615 C C . LEU A 1 79 ? -6.807 -9.838 14.364 1.00 91.12 79 LEU A C 1
ATOM 617 O O . LEU A 1 79 ? -7.396 -8.988 15.036 1.00 91.12 79 LEU A O 1
ATOM 621 N N . PHE A 1 80 ? -7.349 -10.408 13.291 1.00 91.50 80 PHE A N 1
ATOM 622 C CA . PHE A 1 80 ? -8.733 -10.207 12.883 1.00 91.50 80 PHE A CA 1
ATOM 623 C C . PHE A 1 80 ? -9.701 -10.678 13.979 1.00 91.50 80 PHE A C 1
ATOM 625 O O . PHE A 1 80 ? -10.552 -9.904 14.419 1.00 91.50 80 PHE A O 1
ATOM 632 N N . ASP A 1 81 ? -9.500 -11.892 14.497 1.00 90.44 81 ASP A N 1
ATOM 633 C CA . ASP A 1 81 ? -10.336 -12.504 15.539 1.00 90.44 81 ASP A CA 1
ATOM 634 C C . ASP A 1 81 ? -10.302 -11.713 16.861 1.00 90.44 81 ASP A C 1
ATOM 636 O O . ASP A 1 81 ? -11.243 -11.751 17.656 1.00 90.44 81 ASP A O 1
ATOM 640 N N . LYS A 1 82 ? -9.233 -10.938 17.084 1.00 88.25 82 LYS A N 1
ATOM 641 C CA . LYS A 1 82 ? -9.059 -10.042 18.236 1.00 88.25 82 LYS A CA 1
ATOM 642 C C . LYS A 1 82 ? -9.760 -8.688 18.109 1.00 88.25 82 LYS A C 1
ATOM 644 O O . LYS A 1 82 ? -9.584 -7.834 18.971 1.00 88.25 82 LYS A O 1
ATOM 649 N N . ASN A 1 83 ? -10.575 -8.473 17.073 1.00 86.50 83 ASN A N 1
ATOM 650 C CA . ASN A 1 83 ? -11.297 -7.214 16.845 1.00 86.50 83 ASN A CA 1
ATOM 651 C C . ASN A 1 83 ? -10.369 -5.980 16.815 1.00 86.50 83 ASN A C 1
ATOM 653 O O . ASN A 1 83 ? -10.737 -4.880 17.240 1.00 86.50 83 ASN A O 1
ATOM 657 N N . CYS A 1 84 ? -9.159 -6.138 16.268 1.00 90.31 84 CYS A N 1
ATOM 658 C CA . CYS A 1 84 ? -8.233 -5.022 16.072 1.00 90.31 84 CYS A CA 1
ATOM 659 C C . CYS A 1 84 ? -8.794 -3.989 15.077 1.00 90.31 84 CYS A C 1
ATOM 661 O O . CYS A 1 84 ? -8.584 -2.789 15.250 1.00 90.31 84 CYS A O 1
ATOM 663 N N . ILE A 1 85 ? -9.532 -4.437 14.052 1.00 93.69 85 ILE A N 1
ATOM 664 C CA . ILE A 1 85 ? -9.986 -3.587 12.940 1.00 93.69 85 ILE A CA 1
ATOM 665 C C . ILE A 1 85 ? -10.842 -2.401 13.418 1.00 93.69 85 ILE A C 1
ATOM 667 O O . ILE A 1 85 ? -10.448 -1.273 13.119 1.00 93.69 85 ILE A O 1
ATOM 671 N N . PRO A 1 86 ? -11.950 -2.579 14.172 1.00 92.75 86 PRO A N 1
ATOM 672 C CA . PRO A 1 86 ? -12.759 -1.443 14.621 1.00 92.75 86 PRO A CA 1
ATOM 673 C C . PRO A 1 86 ? -11.967 -0.446 15.474 1.00 92.75 86 PRO A C 1
ATOM 675 O O . PRO A 1 86 ? -12.129 0.763 15.325 1.00 92.75 86 PRO A O 1
ATOM 678 N N . THR A 1 87 ? -11.064 -0.945 16.323 1.00 92.44 87 THR A N 1
ATOM 679 C CA . THR A 1 87 ? -10.234 -0.116 17.209 1.00 92.44 87 THR A CA 1
ATOM 680 C C . THR A 1 87 ? -9.275 0.770 16.413 1.00 92.44 87 THR A C 1
ATOM 682 O O . THR A 1 87 ? -9.205 1.980 16.639 1.00 92.44 87 THR A O 1
ATOM 685 N N . ILE A 1 88 ? -8.563 0.194 15.439 1.00 94.75 88 ILE A N 1
ATOM 686 C CA . ILE A 1 88 ? -7.645 0.953 14.579 1.00 94.75 88 ILE A CA 1
ATOM 687 C C . ILE A 1 88 ? -8.411 1.859 13.609 1.00 94.75 88 ILE A C 1
ATOM 689 O O . ILE A 1 88 ? -7.966 2.970 13.327 1.00 94.75 88 ILE A O 1
ATOM 693 N N . MET A 1 89 ? -9.588 1.439 13.142 1.00 94.75 89 MET A N 1
ATOM 694 C CA . MET A 1 89 ? -10.450 2.266 12.298 1.00 94.75 89 MET A CA 1
ATOM 695 C C . MET A 1 89 ? -10.935 3.510 13.049 1.00 94.75 89 MET A C 1
ATOM 697 O O . MET A 1 89 ? -10.832 4.614 12.519 1.00 94.75 89 MET A O 1
ATOM 701 N N . HIS A 1 90 ? -11.380 3.358 14.299 1.00 93.00 90 HIS A N 1
ATOM 702 C CA . HIS A 1 90 ? -11.725 4.488 15.162 1.00 93.00 90 HIS A CA 1
ATOM 703 C C . HIS A 1 90 ? -10.523 5.424 15.356 1.00 93.00 90 HIS A C 1
ATOM 705 O O . HIS A 1 90 ? -10.649 6.634 15.181 1.00 93.00 90 HIS A O 1
ATOM 711 N N . LEU A 1 91 ? -9.334 4.877 15.638 1.00 93.25 91 LEU A N 1
ATOM 712 C CA . LEU A 1 91 ? -8.111 5.673 15.783 1.00 93.25 91 LEU A CA 1
ATOM 713 C C . LEU A 1 91 ? -7.768 6.458 14.503 1.00 93.25 91 LEU A C 1
ATOM 715 O O . LEU A 1 91 ? -7.414 7.639 14.582 1.00 93.25 91 LEU A O 1
ATOM 719 N N . LEU A 1 92 ? -7.898 5.831 13.331 1.00 94.31 92 LEU A N 1
ATOM 720 C CA . LEU A 1 92 ? -7.700 6.471 12.031 1.00 94.31 92 LEU A CA 1
ATOM 721 C C . LEU A 1 92 ? -8.673 7.643 11.853 1.00 94.31 92 LEU A C 1
ATOM 723 O O . LEU A 1 92 ? -8.240 8.771 11.614 1.00 94.31 92 LEU A O 1
ATOM 727 N N . VAL A 1 93 ? -9.976 7.390 11.995 1.00 92.62 93 VAL A N 1
ATOM 728 C CA . VAL A 1 93 ? -11.033 8.388 11.770 1.00 92.62 93 VAL A CA 1
ATOM 729 C C . VAL A 1 93 ? -10.911 9.551 12.750 1.00 92.62 93 VAL A C 1
ATOM 731 O O . VAL A 1 93 ? -10.950 10.711 12.331 1.00 92.62 93 VAL A O 1
ATOM 734 N N . GLN A 1 94 ? -10.665 9.257 14.029 1.00 91.25 94 GLN A N 1
ATOM 735 C CA . GLN A 1 94 ? -10.446 10.270 15.053 1.00 91.25 94 GLN A CA 1
ATOM 736 C C . GLN A 1 94 ? -9.306 11.210 14.657 1.00 91.25 94 GLN A C 1
ATOM 738 O O . GLN A 1 94 ? -9.482 12.418 14.730 1.00 91.25 94 GLN A O 1
ATOM 743 N N . ASN A 1 95 ? -8.171 10.694 14.170 1.00 90.50 95 ASN A N 1
ATOM 744 C CA . ASN A 1 95 ? -7.032 11.530 13.775 1.00 90.50 95 ASN A CA 1
ATOM 745 C C . ASN A 1 95 ? -7.231 12.259 12.432 1.00 90.50 95 ASN A C 1
ATOM 747 O O . ASN A 1 95 ? -6.615 13.305 12.218 1.00 90.50 95 ASN A O 1
ATOM 751 N N . ILE A 1 96 ? -8.092 11.752 11.539 1.00 88.56 96 ILE A N 1
ATOM 752 C CA . ILE A 1 96 ? -8.465 12.431 10.285 1.00 88.56 96 ILE A CA 1
ATOM 753 C C . ILE A 1 96 ? -9.334 13.660 10.561 1.00 88.56 96 ILE A C 1
ATOM 755 O O . ILE A 1 96 ? -9.120 14.709 9.944 1.00 88.56 96 ILE A O 1
ATOM 759 N N . TYR A 1 97 ? -10.317 13.517 11.453 1.00 84.25 97 TYR A N 1
ATOM 760 C CA . TYR A 1 97 ? -11.302 14.553 11.767 1.00 84.25 97 TYR A CA 1
ATOM 761 C C . TYR A 1 97 ? -11.031 15.283 13.080 1.00 84.25 97 TYR A C 1
ATOM 763 O O . TYR A 1 97 ? -11.891 16.060 13.499 1.00 84.25 97 TYR A O 1
ATOM 771 N N . ASP A 1 98 ? -9.862 15.080 13.699 1.00 77.69 98 ASP A N 1
ATOM 772 C CA . ASP A 1 98 ? -9.397 15.826 14.872 1.00 77.69 98 ASP A CA 1
ATOM 773 C C . ASP A 1 98 ? -9.281 17.315 14.508 1.00 77.69 98 ASP A C 1
ATOM 775 O O . ASP A 1 98 ? -8.232 17.836 14.117 1.00 77.69 98 ASP A O 1
ATOM 779 N N . LYS A 1 99 ? -10.421 18.007 14.558 1.00 55.75 99 LYS A N 1
ATOM 780 C CA . LYS A 1 99 ? -10.517 19.455 14.516 1.00 55.75 99 LYS A CA 1
ATOM 781 C C . LYS A 1 99 ? -9.949 19.889 15.847 1.00 55.75 99 LYS A C 1
ATOM 783 O O . LYS A 1 99 ? -10.655 19.814 16.849 1.00 55.75 99 LYS A O 1
ATOM 788 N N . GLN A 1 100 ? -8.697 20.335 15.875 1.00 47.72 100 GLN A N 1
ATOM 789 C CA . GLN A 1 100 ? -8.213 21.027 17.057 1.00 47.72 100 GLN A CA 1
ATOM 790 C C . GLN A 1 100 ? -9.206 22.145 17.394 1.00 47.72 100 GLN A C 1
ATOM 792 O O . GLN A 1 100 ? -9.292 23.159 16.700 1.00 47.72 100 GLN A O 1
ATOM 797 N N . GLN A 1 101 ? -9.954 21.929 18.476 1.00 39.66 101 GLN A N 1
ATOM 798 C CA . GLN A 1 101 ? -10.558 22.943 19.324 1.00 39.66 101 GLN A CA 1
ATOM 799 C C . GLN A 1 101 ? -9.423 23.797 19.901 1.00 39.66 101 GLN A C 1
ATOM 801 O O . GLN A 1 101 ? -9.112 23.744 21.084 1.00 39.66 101 GLN A O 1
ATOM 806 N N . ASN A 1 102 ? -8.758 24.568 19.047 1.00 38.78 102 ASN A N 1
ATOM 807 C CA . ASN A 1 102 ? -8.062 25.758 19.484 1.00 38.78 102 ASN A CA 1
ATOM 808 C C . ASN A 1 102 ? -9.061 26.894 19.308 1.00 38.78 102 ASN A C 1
ATOM 810 O O . ASN A 1 102 ? -9.312 27.363 18.197 1.00 38.78 102 ASN A O 1
ATOM 814 N N . ASN A 1 103 ? -9.663 27.290 20.430 1.00 39.66 103 ASN A N 1
ATOM 815 C CA . ASN A 1 103 ? -10.321 28.577 20.601 1.00 39.66 103 ASN A CA 1
ATOM 816 C C . ASN A 1 103 ? -9.358 29.674 20.129 1.00 39.66 103 ASN A C 1
ATOM 818 O O . ASN A 1 103 ? -8.492 30.078 20.899 1.00 39.66 103 ASN A O 1
ATOM 822 N N . ASN A 1 104 ? -9.459 30.041 18.845 1.00 39.84 104 ASN A N 1
ATOM 823 C CA . ASN A 1 104 ? -9.108 31.308 18.189 1.00 39.84 104 ASN A CA 1
ATOM 824 C C . ASN A 1 104 ? -8.791 31.059 16.699 1.00 39.84 104 ASN A C 1
ATOM 826 O O . ASN A 1 104 ? -7.642 30.882 16.309 1.00 39.84 104 ASN A O 1
ATOM 830 N N . ASN A 1 105 ? -9.837 31.063 15.866 1.00 42.91 105 ASN A N 1
ATOM 831 C CA . ASN A 1 105 ? -9.851 31.465 14.449 1.00 42.91 105 ASN A CA 1
ATOM 832 C C . ASN A 1 105 ? -8.591 31.222 13.591 1.00 42.91 105 ASN A C 1
ATOM 834 O O . ASN A 1 105 ? -8.132 32.121 12.884 1.00 42.91 105 ASN A O 1
ATOM 838 N N . LYS A 1 106 ? -8.095 29.984 13.545 1.00 39.47 106 LYS A N 1
ATOM 839 C CA . LYS A 1 106 ? -7.305 29.487 12.412 1.00 39.47 106 LYS A CA 1
ATOM 840 C C . LYS A 1 106 ? -7.494 27.978 12.283 1.00 39.47 106 LYS A C 1
ATOM 842 O O . LYS A 1 106 ? -6.973 27.201 13.073 1.00 39.47 106 LYS A O 1
ATOM 847 N N . ILE A 1 107 ? -8.262 27.564 11.275 1.00 46.44 107 ILE A N 1
ATOM 848 C CA . ILE A 1 107 ? -8.256 26.184 10.781 1.00 46.44 107 ILE A CA 1
ATOM 849 C C . ILE A 1 107 ? -6.875 25.987 10.152 1.00 46.44 107 ILE A C 1
ATOM 851 O O . ILE A 1 107 ? -6.652 26.365 9.006 1.00 46.44 107 ILE A O 1
ATOM 855 N N . THR A 1 108 ? -5.910 25.495 10.920 1.00 42.12 108 THR A N 1
ATOM 856 C CA . THR A 1 108 ? -4.542 25.289 10.435 1.00 42.12 108 THR A CA 1
ATOM 857 C C . THR A 1 108 ? -4.056 23.912 10.833 1.00 42.12 108 THR A C 1
ATOM 859 O O . THR A 1 108 ? -3.980 23.626 12.020 1.00 42.12 108 THR A O 1
ATOM 862 N N . SER A 1 109 ? -3.715 23.121 9.808 1.00 49.31 109 SER A N 1
ATOM 863 C CA . SER A 1 109 ? -2.871 21.917 9.824 1.00 49.31 109 SER A CA 1
ATOM 864 C C . SER A 1 109 ? -3.217 20.842 10.859 1.00 49.31 109 SER A C 1
ATOM 866 O O . SER A 1 109 ? -3.053 21.031 12.061 1.00 49.31 109 SER A O 1
ATOM 868 N N . VAL A 1 110 ? -3.581 19.653 10.369 1.00 58.62 110 VAL A N 1
ATOM 869 C CA . VAL A 1 110 ? -3.483 18.411 11.150 1.00 58.62 110 VAL A CA 1
ATOM 870 C C . VAL A 1 110 ? -2.096 18.381 11.806 1.00 58.62 110 VAL A C 1
ATOM 872 O O . VAL A 1 110 ? -1.093 18.615 11.135 1.00 58.62 110 VAL A O 1
ATOM 875 N N . SER A 1 111 ? -2.037 18.182 13.125 1.00 69.69 111 SER A N 1
ATOM 876 C CA . SER A 1 111 ? -0.764 18.123 13.852 1.00 69.69 111 SER A CA 1
ATOM 877 C C . SER A 1 111 ? 0.139 17.050 13.234 1.00 69.69 111 SER A C 1
ATOM 879 O O . SER A 1 111 ? -0.352 15.969 12.918 1.00 69.69 111 SER A O 1
ATOM 881 N N . LEU A 1 112 ? 1.448 17.308 13.114 1.00 74.56 112 LEU A N 1
ATOM 882 C CA . LEU A 1 112 ? 2.442 16.336 12.624 1.00 74.56 112 LEU A CA 1
ATOM 883 C C . LEU A 1 112 ? 2.251 14.948 13.260 1.00 74.56 112 LEU A C 1
ATOM 885 O O . LEU A 1 112 ? 2.286 13.936 12.571 1.00 74.56 112 LEU A O 1
ATOM 889 N N . THR A 1 113 ? 1.972 14.891 14.565 1.00 79.69 113 THR A N 1
ATOM 890 C CA . THR A 1 113 ? 1.722 13.633 15.286 1.00 79.69 113 THR A CA 1
ATOM 891 C C . THR A 1 113 ? 0.497 12.878 14.762 1.00 79.69 113 THR A C 1
ATOM 893 O O . THR A 1 113 ? 0.538 11.656 14.651 1.00 79.69 113 THR A O 1
ATOM 896 N N . ASN A 1 114 ? -0.576 13.585 14.404 1.00 86.06 114 ASN A N 1
ATOM 897 C CA . ASN A 1 114 ? -1.778 12.968 13.840 1.00 86.06 114 ASN A CA 1
ATOM 898 C C . ASN A 1 114 ? -1.485 12.404 12.443 1.00 86.06 114 ASN A C 1
ATOM 900 O O . ASN A 1 114 ? -1.981 11.334 12.106 1.00 86.06 114 ASN A O 1
ATOM 904 N N . GLU A 1 115 ? -0.647 13.074 11.645 1.00 87.94 115 GLU A N 1
ATOM 905 C CA . GLU A 1 115 ? -0.240 12.567 10.329 1.00 87.94 115 GLU A CA 1
ATOM 906 C C . GLU A 1 115 ? 0.546 11.255 10.432 1.00 87.94 115 GLU A C 1
ATOM 908 O O . GLU A 1 115 ? 0.294 10.331 9.657 1.00 87.94 115 GLU A O 1
ATOM 913 N N . TYR A 1 116 ? 1.435 11.135 11.424 1.00 89.44 116 TYR A N 1
ATOM 914 C CA . TYR A 1 116 ? 2.126 9.874 11.702 1.00 89.44 116 TYR A CA 1
ATOM 915 C C . TYR A 1 116 ? 1.153 8.772 12.128 1.00 89.44 116 TYR A C 1
ATOM 917 O O . TYR A 1 116 ? 1.237 7.667 11.596 1.00 89.44 116 TYR A O 1
ATOM 925 N N . ILE A 1 117 ? 0.197 9.060 13.021 1.00 92.38 117 ILE A N 1
ATOM 926 C CA . ILE A 1 117 ? -0.792 8.058 13.457 1.00 92.38 117 ILE A CA 1
ATOM 927 C C . ILE A 1 117 ? -1.630 7.578 12.272 1.00 92.38 117 ILE A C 1
ATOM 929 O O . ILE A 1 117 ? -1.803 6.373 12.102 1.00 92.38 117 ILE A O 1
ATOM 933 N N . ILE A 1 118 ? -2.095 8.497 11.417 1.00 94.12 118 ILE A N 1
ATOM 934 C CA . ILE A 1 118 ? -2.812 8.150 10.182 1.00 94.12 118 ILE A CA 1
ATOM 935 C C . ILE A 1 118 ? -1.946 7.230 9.314 1.00 94.12 118 ILE A C 1
ATOM 937 O O . ILE A 1 118 ? -2.419 6.184 8.876 1.00 94.12 118 ILE A O 1
ATOM 941 N N . GLY A 1 119 ? -0.675 7.586 9.100 1.00 93.81 119 GLY A N 1
ATOM 942 C CA . GLY A 1 119 ? 0.262 6.785 8.312 1.00 93.81 119 GLY A CA 1
ATOM 943 C C . GLY A 1 119 ? 0.435 5.360 8.845 1.00 93.81 119 GLY A C 1
ATOM 944 O O . GLY A 1 119 ? 0.347 4.406 8.075 1.00 93.81 119 GLY A O 1
ATOM 945 N N . VAL A 1 120 ? 0.621 5.200 10.158 1.00 95.00 120 VAL A N 1
ATOM 946 C CA . VAL A 1 120 ? 0.800 3.880 10.786 1.00 95.00 120 VAL A CA 1
ATOM 947 C C . VAL A 1 120 ? -0.510 3.075 10.793 1.00 95.00 120 VAL A C 1
ATOM 949 O O . VAL A 1 120 ? -0.478 1.869 10.563 1.00 95.00 120 VAL A O 1
ATOM 952 N N . CYS A 1 121 ? -1.674 3.712 10.956 1.00 97.19 121 CYS A N 1
ATOM 953 C CA . CYS A 1 121 ? -2.968 3.027 10.823 1.00 97.19 121 CYS A CA 1
ATOM 954 C C . CYS A 1 121 ? -3.191 2.500 9.395 1.00 97.19 121 CYS A C 1
ATOM 956 O O . CYS A 1 121 ? -3.625 1.365 9.213 1.00 97.19 121 CYS A O 1
ATOM 958 N N . LEU A 1 122 ? -2.855 3.293 8.370 1.00 97.69 122 LEU A N 1
ATOM 959 C CA . LEU A 1 122 ? -2.925 2.846 6.974 1.00 97.69 122 LEU A CA 1
ATOM 960 C C . LEU A 1 122 ? -1.940 1.706 6.697 1.00 97.69 122 LEU A C 1
ATOM 962 O O . LEU A 1 122 ? -2.302 0.731 6.037 1.00 97.69 122 LEU A O 1
ATOM 966 N N . LYS A 1 123 ? -0.718 1.795 7.241 1.00 97.31 123 LYS A N 1
ATOM 967 C CA . LYS A 1 123 ? 0.268 0.709 7.187 1.00 97.31 123 LYS A CA 1
ATOM 968 C C . LYS A 1 123 ? -0.292 -0.575 7.795 1.00 97.31 123 LYS A C 1
ATOM 970 O O . LYS A 1 123 ? -0.174 -1.622 7.168 1.00 97.31 123 LYS A O 1
ATOM 975 N N . PHE A 1 124 ? -0.951 -0.489 8.951 1.00 97.62 124 PHE A N 1
ATOM 976 C CA . PHE A 1 124 ? -1.592 -1.639 9.588 1.00 97.62 124 PHE A CA 1
ATOM 977 C C . PHE A 1 124 ? -2.622 -2.294 8.669 1.00 97.62 124 PHE A C 1
ATOM 979 O O . PHE A 1 124 ? -2.551 -3.501 8.458 1.00 97.62 124 PHE A O 1
ATOM 986 N N . PHE A 1 125 ? -3.522 -1.520 8.055 1.00 98.06 125 PHE A N 1
ATOM 987 C CA . PHE A 1 125 ? -4.494 -2.084 7.115 1.00 98.06 125 PHE A CA 1
ATOM 988 C C . PHE A 1 125 ? -3.825 -2.735 5.901 1.00 98.06 125 PHE A C 1
ATOM 990 O O . PHE A 1 125 ? -4.241 -3.821 5.507 1.00 98.06 125 PHE A O 1
ATOM 997 N N . CYS A 1 126 ? -2.761 -2.131 5.358 1.00 97.50 126 CYS A N 1
ATOM 998 C CA . CYS A 1 126 ? -1.977 -2.739 4.280 1.00 97.50 126 CYS A CA 1
ATOM 999 C C . CYS A 1 126 ? -1.378 -4.084 4.704 1.00 97.50 126 CYS A C 1
ATOM 1001 O O . CYS A 1 126 ? -1.499 -5.062 3.971 1.00 97.50 126 CYS A O 1
ATOM 1003 N N . SER A 1 127 ? -0.737 -4.136 5.873 1.00 97.06 127 SER A N 1
ATOM 1004 C CA . SER A 1 127 ? -0.121 -5.350 6.413 1.00 97.06 127 SER A CA 1
ATOM 1005 C C . SER A 1 127 ? -1.154 -6.438 6.711 1.00 97.06 127 SER A C 1
ATOM 1007 O O . SER A 1 127 ? -0.896 -7.613 6.460 1.00 97.06 127 SER A O 1
ATOM 1009 N N . LEU A 1 128 ? -2.334 -6.053 7.200 1.00 97.00 128 LEU A N 1
ATOM 1010 C CA . LEU A 1 128 ? -3.394 -6.982 7.574 1.00 97.00 128 LEU A CA 1
ATOM 1011 C C . LEU A 1 128 ? -4.044 -7.655 6.353 1.00 97.00 128 LEU A C 1
ATOM 1013 O O . LEU A 1 128 ? -4.389 -8.829 6.427 1.00 97.00 128 LEU A O 1
ATOM 1017 N N . CYS A 1 129 ? -4.206 -6.937 5.235 1.00 96.81 129 CYS A N 1
ATOM 1018 C CA . CYS A 1 129 ? -4.820 -7.478 4.014 1.00 96.81 129 CYS A CA 1
ATOM 1019 C C . CYS A 1 129 ? -3.827 -7.972 2.955 1.00 96.81 129 CYS A C 1
ATOM 1021 O O . CYS A 1 129 ? -4.251 -8.404 1.881 1.00 96.81 129 CYS A O 1
ATOM 1023 N N . TYR A 1 130 ? -2.520 -7.900 3.220 1.00 96.75 130 TYR A N 1
ATOM 1024 C CA . TYR A 1 130 ? -1.500 -8.329 2.268 1.00 96.75 130 TYR A CA 1
ATOM 1025 C C . TYR A 1 130 ? -1.669 -9.818 1.934 1.00 96.75 130 TYR A C 1
ATOM 1027 O O . TYR A 1 130 ? -1.568 -10.663 2.818 1.00 96.75 130 TYR A O 1
ATOM 1035 N N . GLU A 1 131 ? -1.971 -10.106 0.662 1.00 95.00 131 GLU A N 1
ATOM 1036 C CA . GLU A 1 131 ? -2.192 -11.454 0.106 1.00 95.00 131 GLU A CA 1
ATOM 1037 C C . GLU A 1 131 ? -3.280 -12.296 0.811 1.00 95.00 131 GLU A C 1
ATOM 1039 O O . GLU A 1 131 ? -3.378 -13.508 0.607 1.00 95.00 131 GLU A O 1
ATOM 1044 N N . ASN A 1 132 ? -4.168 -11.649 1.574 1.00 96.56 132 ASN A N 1
ATOM 1045 C CA . ASN A 1 132 ? -5.246 -12.306 2.308 1.00 96.56 132 ASN A CA 1
ATOM 1046 C C . ASN A 1 132 ? -6.627 -11.855 1.804 1.00 96.56 132 ASN A C 1
ATOM 1048 O O . ASN A 1 132 ? -7.128 -10.806 2.222 1.00 96.56 132 ASN A O 1
ATOM 1052 N N . PRO A 1 133 ? -7.274 -12.637 0.916 1.00 96.00 133 PRO A N 1
ATOM 1053 C CA . PRO A 1 133 ? -8.530 -12.237 0.287 1.00 96.00 133 PRO A CA 1
ATOM 1054 C C . PRO A 1 133 ? -9.702 -12.165 1.269 1.00 96.00 133 PRO A C 1
ATOM 1056 O O . PRO A 1 133 ? -10.590 -11.338 1.088 1.00 96.00 133 PRO A O 1
ATOM 1059 N N . PHE A 1 134 ? -9.704 -12.985 2.326 1.00 96.12 134 PHE A N 1
ATOM 1060 C CA . PHE A 1 134 ? -10.771 -12.973 3.330 1.00 96.12 134 PHE A CA 1
ATOM 1061 C C . PHE A 1 134 ? -10.796 -11.643 4.092 1.00 96.12 134 PHE A C 1
ATOM 1063 O O . PHE A 1 134 ? -11.827 -10.970 4.154 1.00 96.12 134 PHE A O 1
ATOM 1070 N N . ILE A 1 135 ? -9.640 -11.222 4.610 1.00 97.00 135 ILE A N 1
ATOM 1071 C CA . ILE A 1 135 ? -9.521 -9.951 5.330 1.00 97.00 135 ILE A CA 1
ATOM 1072 C C . ILE A 1 135 ? -9.699 -8.768 4.378 1.00 97.00 135 ILE A C 1
ATOM 1074 O O . ILE A 1 135 ? -10.374 -7.803 4.733 1.00 97.00 135 ILE A O 1
ATOM 1078 N N . ALA A 1 136 ? -9.138 -8.836 3.168 1.00 97.50 136 ALA A N 1
ATOM 1079 C CA . ALA A 1 136 ? -9.318 -7.800 2.157 1.00 97.50 136 ALA A CA 1
ATOM 1080 C C . ALA A 1 136 ? -10.807 -7.561 1.847 1.00 97.50 136 ALA A C 1
ATOM 1082 O O . ALA A 1 136 ? -11.253 -6.413 1.834 1.00 97.50 136 ALA A O 1
ATOM 1083 N N . GLN A 1 137 ? -11.595 -8.632 1.690 1.00 97.62 137 GLN A N 1
ATOM 1084 C CA . GLN A 1 137 ? -13.040 -8.539 1.477 1.00 97.62 137 GLN A CA 1
ATOM 1085 C C . GLN A 1 137 ? -13.738 -7.868 2.665 1.00 97.62 137 GLN A C 1
ATOM 1087 O O . GLN A 1 137 ? -14.607 -7.014 2.475 1.00 97.62 137 GLN A O 1
ATOM 1092 N N . HIS A 1 138 ? -13.343 -8.218 3.892 1.00 97.00 138 HIS A N 1
ATOM 1093 C CA . HIS A 1 138 ? -13.901 -7.599 5.090 1.00 97.00 138 HIS A CA 1
ATOM 1094 C C . HIS A 1 138 ? -13.582 -6.099 5.161 1.00 97.00 138 HIS A C 1
ATOM 1096 O O . HIS A 1 138 ? -14.496 -5.296 5.346 1.00 97.00 138 HIS A O 1
ATOM 1102 N N . LEU A 1 139 ? -12.318 -5.710 4.952 1.00 97.25 139 LEU A N 1
ATOM 1103 C CA . LEU A 1 139 ? -11.887 -4.307 4.945 1.00 97.25 139 LEU A CA 1
ATOM 1104 C C . LEU A 1 139 ? -12.539 -3.488 3.826 1.00 97.25 139 LEU A C 1
ATOM 1106 O O . LEU A 1 139 ? -12.764 -2.297 4.005 1.00 97.25 139 LEU A O 1
ATOM 1110 N N . HIS A 1 140 ? -12.866 -4.105 2.692 1.00 97.12 140 HIS A N 1
ATOM 1111 C CA . HIS A 1 140 ? -13.639 -3.448 1.643 1.00 97.12 140 HIS A CA 1
ATOM 1112 C C . HIS A 1 140 ? -15.083 -3.161 2.090 1.00 97.12 140 HIS A C 1
ATOM 1114 O O . HIS A 1 140 ? -15.610 -2.084 1.824 1.00 97.12 140 HIS A O 1
ATOM 1120 N N . SER A 1 141 ? -15.709 -4.102 2.807 1.00 95.56 141 SER A N 1
ATOM 1121 C CA . SER A 1 141 ? -17.110 -3.998 3.241 1.00 95.56 141 SER A CA 1
ATOM 1122 C C . SER A 1 141 ? -17.343 -3.222 4.541 1.00 95.56 141 SER A C 1
ATOM 1124 O O . SER A 1 141 ? -18.482 -2.866 4.837 1.00 95.56 141 SER A O 1
ATOM 1126 N N . ILE A 1 142 ? -16.301 -2.990 5.346 1.00 95.94 142 ILE A N 1
ATOM 1127 C CA . ILE A 1 142 ? -16.471 -2.391 6.670 1.00 95.94 142 ILE A CA 1
ATOM 1128 C C . ILE A 1 142 ? -16.859 -0.914 6.568 1.00 95.94 142 ILE A C 1
ATOM 1130 O O . ILE A 1 142 ? -16.225 -0.117 5.872 1.00 95.94 142 ILE A O 1
ATOM 1134 N N . THR A 1 143 ? -17.893 -0.548 7.319 1.00 95.44 143 THR A N 1
ATOM 1135 C CA . THR A 1 143 ? -18.409 0.816 7.430 1.00 95.44 143 THR A CA 1
ATOM 1136 C C . THR A 1 143 ? -18.142 1.376 8.817 1.00 95.44 143 THR A C 1
ATOM 1138 O O . THR A 1 143 ? -18.412 0.713 9.822 1.00 95.44 143 THR A O 1
ATOM 1141 N N . TYR A 1 144 ? -17.672 2.617 8.886 1.00 93.44 144 TYR A N 1
ATOM 1142 C CA . TYR A 1 144 ? -17.547 3.329 10.148 1.00 93.44 144 TYR A CA 1
ATOM 1143 C C . TYR A 1 144 ? -18.915 3.852 10.580 1.00 93.44 144 TYR A C 1
ATOM 1145 O O . TYR A 1 144 ? -19.539 4.638 9.868 1.00 93.44 144 TYR A O 1
ATOM 1153 N N . THR A 1 145 ? -19.388 3.430 11.749 1.00 89.06 145 THR A N 1
ATOM 1154 C CA . THR A 1 145 ? -20.771 3.666 12.191 1.00 89.06 145 THR A CA 1
ATOM 1155 C C . THR A 1 145 ? -21.130 5.141 12.352 1.00 89.06 145 THR A C 1
ATOM 1157 O O . THR A 1 145 ? -22.282 5.501 12.143 1.00 89.06 145 THR A O 1
ATOM 1160 N N . GLU A 1 146 ? -20.179 6.008 12.710 1.00 87.06 146 GLU A N 1
ATOM 1161 C CA . GLU A 1 146 ? -20.483 7.422 12.986 1.00 87.06 146 GLU A CA 1
ATOM 1162 C C . GLU A 1 146 ? -20.597 8.272 11.715 1.00 87.06 146 GLU A C 1
ATOM 1164 O O . GLU A 1 146 ? -21.379 9.218 11.676 1.00 87.06 146 GLU A O 1
ATOM 1169 N N . THR A 1 147 ? -19.824 7.951 10.673 1.00 86.88 147 THR A N 1
ATOM 1170 C CA . THR A 1 147 ? -19.851 8.683 9.394 1.00 86.88 147 THR A CA 1
ATOM 1171 C C . THR A 1 147 ? -20.654 7.961 8.318 1.00 86.88 147 THR A C 1
ATOM 1173 O O . THR A 1 147 ? -20.957 8.562 7.290 1.00 86.88 147 THR A O 1
ATOM 1176 N N . ASN A 1 148 ? -21.003 6.691 8.545 1.00 91.94 148 ASN A N 1
ATOM 1177 C CA . ASN A 1 148 ? -21.612 5.788 7.569 1.00 91.94 148 ASN A CA 1
ATOM 1178 C C . ASN A 1 148 ? -20.804 5.675 6.260 1.00 91.94 148 ASN A C 1
ATOM 1180 O O . ASN A 1 148 ? -21.369 5.455 5.193 1.00 91.94 148 ASN A O 1
ATOM 1184 N N . GLN A 1 149 ? -19.484 5.861 6.347 1.00 93.75 149 GLN A N 1
ATOM 1185 C CA . GLN A 1 149 ? -18.558 5.728 5.225 1.00 93.75 149 GLN A CA 1
ATOM 1186 C C . GLN A 1 149 ? -17.828 4.393 5.306 1.00 93.75 149 GLN A C 1
ATOM 1188 O O . GLN A 1 149 ? -17.441 3.940 6.388 1.00 93.75 149 GLN A O 1
ATOM 1193 N N . THR A 1 150 ? -17.602 3.779 4.153 1.00 96.50 150 THR A N 1
ATOM 1194 C CA . THR A 1 150 ? -16.721 2.619 4.022 1.00 96.50 150 THR A CA 1
ATOM 1195 C C . THR A 1 150 ? -15.268 3.010 4.291 1.00 96.50 150 THR A C 1
ATOM 1197 O O . THR A 1 150 ? -14.866 4.166 4.113 1.00 96.50 150 THR A O 1
ATOM 1200 N N . LEU A 1 151 ? -14.437 2.038 4.680 1.00 96.62 151 LEU A N 1
ATOM 1201 C CA . LEU A 1 151 ? -12.996 2.272 4.805 1.00 96.62 151 LEU A CA 1
ATOM 1202 C C . LEU A 1 151 ? -12.391 2.782 3.486 1.00 96.62 151 LEU A C 1
ATOM 1204 O O . LEU A 1 151 ? -11.560 3.686 3.510 1.00 96.62 151 LEU A O 1
ATOM 1208 N N . CYS A 1 152 ? -12.843 2.256 2.343 1.00 96.69 152 CYS A N 1
ATOM 1209 C CA . CYS A 1 152 ? -12.377 2.679 1.022 1.00 96.69 152 CYS A CA 1
ATOM 1210 C C . CYS A 1 152 ? -12.662 4.164 0.757 1.00 96.69 152 CYS A C 1
ATOM 1212 O O . CYS A 1 152 ? -11.756 4.894 0.363 1.00 96.69 152 CYS A O 1
ATOM 1214 N N . GLU A 1 153 ? -13.870 4.649 1.051 1.00 95.44 153 GLU A N 1
ATOM 1215 C CA . GLU A 1 153 ? -14.215 6.071 0.898 1.00 95.44 153 GLU A CA 1
ATOM 1216 C C . GLU A 1 153 ? -13.375 6.968 1.816 1.00 95.44 153 GLU A C 1
ATOM 1218 O O . GLU A 1 153 ? -12.888 8.021 1.394 1.00 95.44 153 GLU A O 1
ATOM 1223 N N . ILE A 1 154 ? -13.154 6.538 3.064 1.00 94.81 154 ILE A N 1
ATOM 1224 C CA . ILE A 1 154 ? -12.304 7.265 4.015 1.00 94.81 154 ILE A CA 1
ATOM 1225 C C . ILE A 1 154 ? -10.875 7.362 3.468 1.00 94.81 154 ILE A C 1
ATOM 1227 O O . ILE A 1 154 ? -10.311 8.457 3.444 1.00 94.81 154 ILE A O 1
ATOM 1231 N N . VAL A 1 155 ? -10.297 6.255 2.990 1.00 95.88 155 VAL A N 1
ATOM 1232 C CA . VAL A 1 155 ? -8.931 6.213 2.441 1.00 95.88 155 VAL A CA 1
ATOM 1233 C C . VAL A 1 155 ? -8.817 7.030 1.149 1.00 95.88 155 VAL A C 1
ATOM 1235 O O . VAL A 1 155 ? -7.889 7.830 1.023 1.00 95.88 155 VAL A O 1
ATOM 1238 N N . SER A 1 156 ? -9.779 6.921 0.230 1.00 95.38 156 SER A N 1
ATOM 1239 C CA . SER A 1 156 ? -9.826 7.715 -1.008 1.00 95.38 156 SER A CA 1
ATOM 1240 C C . SER A 1 156 ? -9.884 9.221 -0.711 1.00 95.38 156 SER A C 1
ATOM 1242 O O . SER A 1 156 ? -9.138 10.016 -1.291 1.00 95.38 156 SER A O 1
ATOM 1244 N N . SER A 1 157 ? -10.642 9.635 0.313 1.00 92.31 157 SER A N 1
ATOM 1245 C CA . SER A 1 157 ? -10.681 11.040 0.752 1.00 92.31 157 SER A CA 1
ATOM 1246 C C . SER A 1 157 ? -9.326 11.586 1.233 1.00 92.31 157 SER A C 1
ATOM 1248 O O . SER A 1 157 ? -9.119 12.802 1.292 1.00 92.31 157 SER A O 1
ATOM 1250 N N . LEU A 1 158 ? -8.383 10.709 1.601 1.00 91.00 158 LEU A N 1
ATOM 1251 C CA . LEU A 1 158 ? -7.025 11.116 1.949 1.00 91.00 158 LEU A CA 1
ATOM 1252 C C . LEU A 1 158 ? -6.203 11.424 0.703 1.00 91.00 158 LEU A C 1
ATOM 1254 O O . LEU A 1 158 ? -5.407 12.357 0.767 1.00 91.00 158 LEU A O 1
ATOM 1258 N N . LEU A 1 159 ? -6.413 10.697 -0.396 1.00 90.88 159 LEU A N 1
ATOM 1259 C CA . LEU A 1 159 ? -5.670 10.837 -1.651 1.00 90.88 159 LEU A CA 1
ATOM 1260 C C . LEU A 1 159 ? -6.067 12.089 -2.443 1.00 90.88 159 LEU A C 1
ATOM 1262 O O . LEU A 1 159 ? -5.223 12.704 -3.085 1.00 90.88 159 LEU A O 1
ATOM 1266 N N . THR A 1 160 ? -7.315 12.539 -2.317 1.00 83.06 160 THR A N 1
ATOM 1267 C CA . THR A 1 160 ? -7.817 13.741 -3.010 1.00 83.06 160 THR A CA 1
ATOM 1268 C C . THR A 1 160 ? -7.286 15.067 -2.447 1.00 83.06 160 THR A C 1
ATOM 1270 O O . THR A 1 160 ? -7.440 16.118 -3.073 1.00 83.06 160 THR A O 1
ATOM 1273 N N . LYS A 1 161 ? -6.653 15.065 -1.265 1.00 76.31 161 LYS A N 1
ATOM 1274 C CA . LYS A 1 161 ? -6.149 16.294 -0.633 1.00 76.31 161 LYS A CA 1
ATOM 1275 C C . LYS A 1 161 ? -4.789 16.710 -1.192 1.00 76.31 161 LYS A C 1
ATOM 1277 O O . LYS A 1 161 ? -3.829 15.944 -1.194 1.00 76.31 161 LYS A O 1
ATOM 1282 N N . ILE A 1 162 ? -4.684 17.988 -1.549 1.00 66.62 162 ILE A N 1
ATOM 1283 C CA . ILE A 1 162 ? -3.438 18.616 -2.000 1.00 66.62 162 ILE A CA 1
ATOM 1284 C C . ILE A 1 162 ? -2.397 18.593 -0.864 1.00 66.62 162 ILE A C 1
ATOM 1286 O O . ILE A 1 162 ? -2.728 18.840 0.296 1.00 66.62 162 ILE A O 1
ATOM 1290 N N . ASN A 1 163 ? -1.129 18.336 -1.207 1.00 72.06 163 ASN A N 1
ATOM 1291 C CA . ASN A 1 163 ? 0.029 18.356 -0.298 1.00 72.06 163 ASN A CA 1
ATOM 1292 C C . ASN A 1 163 ? -0.020 17.358 0.871 1.00 72.06 163 ASN A C 1
ATOM 1294 O O . ASN A 1 163 ? 0.505 17.640 1.949 1.00 72.06 163 ASN A O 1
ATOM 1298 N N . ARG A 1 164 ? -0.602 16.171 0.675 1.00 84.25 164 ARG A N 1
ATOM 1299 C CA . ARG A 1 164 ? -0.496 15.113 1.684 1.00 84.25 164 ARG A CA 1
ATOM 1300 C C . ARG A 1 164 ? 0.952 14.645 1.905 1.00 84.25 164 ARG A C 1
ATOM 1302 O O . ARG A 1 164 ? 1.733 14.583 0.950 1.00 84.25 164 ARG A O 1
ATOM 1309 N N . PRO A 1 165 ? 1.309 14.279 3.152 1.00 88.94 165 PRO A N 1
ATOM 1310 C CA . PRO A 1 165 ? 2.571 13.613 3.447 1.00 88.94 165 PRO A CA 1
ATOM 1311 C C . PRO A 1 165 ? 2.746 12.335 2.626 1.00 88.94 165 PRO A C 1
ATOM 1313 O O . PRO A 1 165 ? 1.808 11.549 2.488 1.00 88.94 165 PRO A O 1
ATOM 1316 N N . VAL A 1 166 ? 3.976 12.095 2.159 1.00 90.81 166 VAL A N 1
ATOM 1317 C CA . VAL A 1 166 ? 4.335 10.944 1.307 1.00 90.81 166 VAL A CA 1
ATOM 1318 C C . VAL A 1 166 ? 3.910 9.619 1.946 1.00 90.81 166 VAL A C 1
ATOM 1320 O O . VAL A 1 166 ? 3.349 8.772 1.265 1.00 90.81 166 VAL A O 1
ATOM 1323 N N . VAL A 1 167 ? 4.100 9.473 3.263 1.00 92.56 167 VAL A N 1
ATOM 1324 C CA . VAL A 1 167 ? 3.715 8.277 4.037 1.00 92.56 167 VAL A CA 1
ATOM 1325 C C . VAL A 1 167 ? 2.222 7.967 3.902 1.00 92.56 167 VAL A C 1
ATOM 1327 O O . VAL A 1 167 ? 1.854 6.825 3.642 1.00 92.56 167 VAL A O 1
ATOM 1330 N N . ILE A 1 168 ? 1.361 8.979 4.043 1.00 94.44 168 ILE A N 1
ATOM 1331 C CA . ILE A 1 168 ? -0.095 8.807 3.958 1.00 94.44 168 ILE A CA 1
ATOM 1332 C C . ILE A 1 168 ? -0.489 8.458 2.525 1.00 94.44 168 ILE A C 1
ATOM 1334 O O . ILE A 1 168 ? -1.209 7.487 2.319 1.00 94.44 168 ILE A O 1
ATOM 1338 N N . SER A 1 169 ? 0.006 9.216 1.543 1.00 94.81 169 SER A N 1
ATOM 1339 C CA . SER A 1 169 ? -0.286 8.979 0.125 1.00 94.81 169 SER A CA 1
ATOM 1340 C C . SER A 1 169 ? 0.139 7.582 -0.326 1.00 94.81 169 SER A C 1
ATOM 1342 O O . SER A 1 169 ? -0.619 6.898 -1.011 1.00 94.81 169 SER A O 1
ATOM 1344 N N . TYR A 1 170 ? 1.320 7.133 0.098 1.00 96.38 170 TYR A N 1
ATOM 1345 C CA . TYR A 1 170 ? 1.831 5.810 -0.235 1.00 96.38 170 TYR A CA 1
ATOM 1346 C C . TYR A 1 170 ? 0.986 4.695 0.387 1.00 96.38 170 TYR A C 1
ATOM 1348 O O . TYR A 1 170 ? 0.489 3.849 -0.352 1.00 96.38 170 TYR A O 1
ATOM 1356 N N . TYR A 1 171 ? 0.762 4.693 1.708 1.00 97.81 171 TYR A N 1
ATOM 1357 C CA . TYR A 1 171 ? 0.005 3.605 2.342 1.00 97.81 171 TYR A CA 1
ATOM 1358 C C . TYR A 1 171 ? -1.479 3.608 1.956 1.00 97.81 171 TYR A C 1
ATOM 1360 O O . TYR A 1 171 ? -2.064 2.540 1.807 1.00 97.81 171 TYR A O 1
ATOM 1368 N N . ALA A 1 172 ? -2.088 4.774 1.720 1.00 97.50 172 ALA A N 1
ATOM 1369 C CA . ALA A 1 172 ? -3.446 4.841 1.181 1.00 97.50 172 ALA A CA 1
ATOM 1370 C C . ALA A 1 172 ? -3.534 4.221 -0.226 1.00 97.50 172 ALA A C 1
ATOM 1372 O O . ALA A 1 172 ? -4.462 3.470 -0.507 1.00 97.50 172 ALA A O 1
ATOM 1373 N N . SER A 1 173 ? -2.540 4.465 -1.084 1.00 97.69 173 SER A N 1
ATOM 1374 C CA . SER A 1 173 ? -2.478 3.836 -2.411 1.00 97.69 173 SER A CA 1
ATOM 1375 C C . SER A 1 173 ? -2.211 2.331 -2.304 1.00 97.69 173 SER A C 1
ATOM 1377 O O . SER A 1 173 ? -2.936 1.516 -2.871 1.00 97.69 173 SER A O 1
ATOM 1379 N N . LYS A 1 174 ? -1.221 1.929 -1.496 1.00 98.06 174 LYS A N 1
ATOM 1380 C CA . LYS A 1 174 ? -0.863 0.520 -1.268 1.00 98.06 174 LYS A CA 1
ATOM 1381 C C . LYS A 1 174 ? -2.035 -0.306 -0.737 1.00 98.06 174 LYS A C 1
ATOM 1383 O O . LYS A 1 174 ? -2.171 -1.466 -1.117 1.00 98.06 174 LYS A O 1
ATOM 138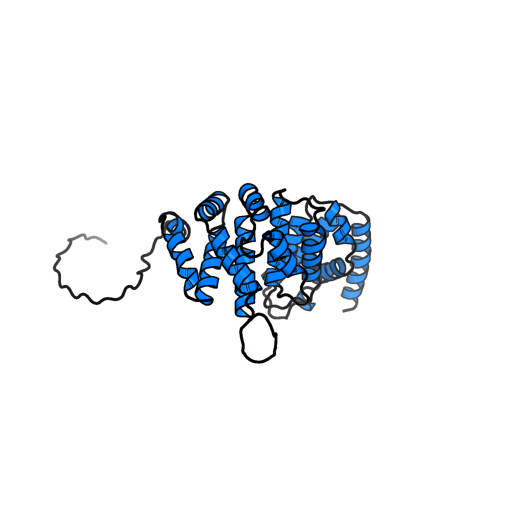8 N N . PHE A 1 175 ? -2.906 0.286 0.078 1.00 98.44 175 PHE A N 1
ATOM 1389 C CA . PHE A 1 175 ? -4.136 -0.360 0.527 1.00 98.44 175 PHE A CA 1
ATOM 1390 C C . PHE A 1 175 ? -5.007 -0.800 -0.660 1.00 98.44 175 PHE A C 1
ATOM 1392 O O . PHE A 1 175 ? -5.355 -1.977 -0.755 1.00 98.44 175 PHE A O 1
ATOM 1399 N N . PHE A 1 176 ? -5.275 0.092 -1.618 1.00 98.25 176 PHE A N 1
ATOM 1400 C CA . PHE A 1 176 ? -6.037 -0.251 -2.823 1.00 98.25 176 PHE A CA 1
ATOM 1401 C C . PHE A 1 176 ? -5.299 -1.232 -3.738 1.00 98.25 176 PHE A C 1
ATOM 1403 O O . PHE A 1 176 ? -5.933 -2.118 -4.310 1.00 98.25 176 PHE A O 1
ATOM 1410 N N . VAL A 1 177 ? -3.965 -1.149 -3.828 1.00 97.81 177 VAL A N 1
ATOM 1411 C CA . VAL A 1 177 ? -3.159 -2.159 -4.538 1.00 97.81 177 VAL A CA 1
ATOM 1412 C C . VAL A 1 177 ? -3.358 -3.548 -3.932 1.00 97.81 177 VAL A C 1
ATOM 1414 O O . VAL A 1 177 ? -3.590 -4.507 -4.669 1.00 97.81 177 VAL A O 1
ATOM 1417 N N . ASN A 1 178 ? -3.327 -3.672 -2.604 1.00 97.81 178 ASN A N 1
ATOM 1418 C CA . ASN A 1 178 ? -3.539 -4.951 -1.928 1.00 97.81 178 ASN A CA 1
ATOM 1419 C C . ASN A 1 178 ? -4.958 -5.492 -2.161 1.00 97.81 178 ASN A C 1
ATOM 1421 O O . ASN A 1 178 ? -5.115 -6.682 -2.449 1.00 97.81 178 ASN A O 1
ATOM 1425 N N . LEU A 1 179 ? -5.985 -4.635 -2.114 1.00 97.94 179 LEU A N 1
ATOM 1426 C CA . LEU A 1 179 ? -7.362 -5.029 -2.446 1.00 97.94 179 LEU A CA 1
ATOM 1427 C C . LEU A 1 179 ? -7.503 -5.479 -3.911 1.00 97.94 179 LEU A C 1
ATOM 1429 O O . LEU A 1 179 ? -8.192 -6.457 -4.200 1.00 97.94 179 LEU A O 1
ATOM 1433 N N . CYS A 1 180 ? -6.814 -4.813 -4.838 1.00 97.00 180 CYS A N 1
ATOM 1434 C CA . CYS A 1 180 ? -6.803 -5.204 -6.245 1.00 97.00 180 CYS A CA 1
ATOM 1435 C C . CYS A 1 180 ? -6.123 -6.565 -6.450 1.00 97.00 180 CYS A C 1
ATOM 1437 O O . CYS A 1 180 ? -6.648 -7.457 -7.117 1.00 97.00 180 CYS A O 1
ATOM 1439 N N . LYS A 1 181 ? -4.966 -6.780 -5.820 1.00 95.62 181 LYS A N 1
ATOM 1440 C CA . LYS A 1 181 ? -4.177 -8.010 -5.998 1.00 95.62 181 LYS A CA 1
ATOM 1441 C C . LYS A 1 181 ? -4.788 -9.224 -5.302 1.00 95.62 181 LYS A C 1
ATOM 1443 O O . LYS A 1 181 ? -4.592 -10.347 -5.761 1.00 95.62 181 LYS A O 1
ATOM 1448 N N . THR A 1 182 ? -5.601 -9.002 -4.273 1.00 95.94 182 THR A N 1
ATOM 1449 C CA . THR A 1 182 ? -6.474 -10.025 -3.674 1.00 95.94 182 THR A CA 1
ATOM 1450 C C . THR A 1 182 ? -7.779 -10.247 -4.449 1.00 95.94 182 THR A C 1
ATOM 1452 O O . THR A 1 182 ? -8.566 -11.109 -4.064 1.00 95.94 182 THR A O 1
ATOM 1455 N N . LYS A 1 183 ? -7.983 -9.543 -5.576 1.00 95.44 183 LYS A N 1
ATOM 1456 C CA . LYS A 1 183 ? -9.159 -9.616 -6.466 1.00 95.44 183 LYS A CA 1
ATOM 1457 C C . LYS A 1 183 ? -10.471 -9.139 -5.834 1.00 95.44 183 LYS A C 1
ATOM 1459 O O . LYS A 1 183 ? -11.540 -9.464 -6.343 1.00 95.44 183 LYS A O 1
ATOM 1464 N N . VAL A 1 184 ? -10.391 -8.378 -4.743 1.00 96.81 184 VAL A N 1
ATOM 1465 C CA . VAL A 1 184 ? -11.553 -7.736 -4.112 1.00 96.81 184 VAL A CA 1
ATOM 1466 C C . VAL A 1 184 ? -11.986 -6.521 -4.924 1.00 96.81 184 VAL A C 1
ATOM 1468 O O . VAL A 1 184 ? -13.173 -6.341 -5.177 1.00 96.81 184 VAL A O 1
ATOM 1471 N N . LEU A 1 185 ? -11.013 -5.727 -5.375 1.00 96.25 185 LEU A N 1
ATOM 1472 C CA . LEU A 1 185 ? -11.223 -4.658 -6.347 1.00 96.25 185 LEU A CA 1
ATOM 1473 C C . LEU A 1 185 ? -10.713 -5.085 -7.722 1.00 96.25 185 LEU A C 1
ATOM 1475 O O . LEU A 1 185 ? -9.720 -5.808 -7.842 1.00 96.25 185 LEU A O 1
ATOM 1479 N N . LEU A 1 186 ? -11.379 -4.611 -8.768 1.00 94.12 186 LEU A N 1
ATOM 1480 C CA . LEU A 1 186 ? -10.911 -4.783 -10.136 1.00 94.12 186 LEU A CA 1
ATOM 1481 C C . LEU A 1 186 ? -9.896 -3.692 -10.493 1.00 94.12 186 LEU A C 1
ATOM 1483 O O . LEU A 1 186 ? -9.827 -2.641 -9.860 1.00 94.12 186 LEU A O 1
ATOM 1487 N N . ALA A 1 187 ? -9.080 -3.951 -11.511 1.00 92.44 187 ALA A N 1
ATOM 1488 C CA . ALA A 1 187 ? -8.055 -3.011 -11.955 1.00 92.44 187 ALA A CA 1
ATOM 1489 C C . ALA A 1 187 ? -8.641 -1.715 -12.551 1.00 92.44 187 ALA A C 1
ATOM 1491 O O . ALA A 1 187 ? -7.982 -0.685 -12.544 1.00 92.44 187 ALA A O 1
ATOM 1492 N N . ASP A 1 188 ? -9.861 -1.760 -13.079 1.00 91.50 188 ASP A N 1
ATOM 1493 C CA . ASP A 1 188 ? -10.595 -0.621 -13.637 1.00 91.50 188 ASP A CA 1
ATOM 1494 C C . ASP A 1 188 ? -11.400 0.166 -12.590 1.00 91.50 188 ASP A C 1
ATOM 1496 O O . ASP A 1 188 ? -11.953 1.217 -12.919 1.00 91.50 188 ASP A O 1
ATOM 1500 N N . ASP A 1 189 ? -11.437 -0.294 -11.336 1.00 94.88 189 ASP A N 1
ATOM 1501 C CA . ASP A 1 189 ? -12.079 0.433 -10.244 1.00 94.88 189 ASP A CA 1
ATOM 1502 C C . ASP A 1 189 ? -11.425 1.811 -10.049 1.00 94.88 189 ASP A C 1
ATOM 1504 O O . ASP A 1 189 ? -10.196 1.946 -10.078 1.00 94.88 189 ASP A O 1
ATOM 1508 N N . SER A 1 190 ? -12.237 2.848 -9.817 1.00 94.06 190 SER A N 1
ATOM 1509 C CA . SER A 1 190 ? -11.752 4.217 -9.623 1.00 94.06 190 SER A CA 1
ATOM 1510 C C . SER A 1 190 ? -10.734 4.341 -8.487 1.00 94.06 190 SER A C 1
ATOM 1512 O O . SER A 1 190 ? -9.754 5.072 -8.640 1.00 94.06 190 SER A O 1
ATOM 1514 N N . PHE A 1 191 ? -10.893 3.593 -7.389 1.00 96.12 191 PHE A N 1
ATOM 1515 C CA . PHE A 1 191 ? -9.939 3.627 -6.277 1.00 96.12 191 PHE A CA 1
ATOM 1516 C C . PHE A 1 191 ? -8.554 3.104 -6.689 1.00 96.12 191 PHE A C 1
ATOM 1518 O O . PHE A 1 191 ? -7.523 3.545 -6.176 1.00 96.12 191 PHE A O 1
ATOM 1525 N N . VAL A 1 192 ? -8.513 2.173 -7.644 1.00 96.12 192 VAL A N 1
ATOM 1526 C CA . VAL A 1 192 ? -7.274 1.570 -8.140 1.00 96.12 192 VAL A CA 1
ATOM 1527 C C . VAL A 1 192 ? -6.679 2.418 -9.263 1.00 96.12 192 VAL A C 1
ATOM 1529 O O . VAL A 1 192 ? -5.534 2.861 -9.161 1.00 96.12 192 VAL A O 1
ATOM 1532 N N . ALA A 1 193 ? -7.451 2.656 -10.324 1.00 93.12 193 ALA A N 1
ATOM 1533 C CA . ALA A 1 193 ? -6.982 3.285 -11.552 1.00 93.12 193 ALA A CA 1
ATOM 1534 C C . ALA A 1 193 ? -6.807 4.806 -11.432 1.00 93.12 193 ALA A C 1
ATOM 1536 O O . ALA A 1 193 ? -5.832 5.347 -11.955 1.00 93.12 193 ALA A O 1
ATOM 1537 N N . LEU A 1 194 ? -7.737 5.498 -10.765 1.00 91.31 194 LEU A N 1
ATOM 1538 C CA . LEU A 1 194 ? -7.728 6.960 -10.673 1.00 91.31 194 LEU A CA 1
ATOM 1539 C C . LEU A 1 194 ? -7.057 7.451 -9.399 1.00 91.31 194 LEU A C 1
ATOM 1541 O O . LEU A 1 194 ? -6.265 8.382 -9.484 1.00 91.31 194 LEU A O 1
ATOM 1545 N N . ASP A 1 195 ? -7.311 6.828 -8.250 1.00 93.62 195 ASP A N 1
ATOM 1546 C CA . ASP A 1 195 ? -6.743 7.308 -6.987 1.00 93.62 195 ASP A CA 1
ATOM 1547 C C . ASP A 1 195 ? -5.343 6.728 -6.738 1.00 93.62 195 ASP A C 1
ATOM 1549 O O . ASP A 1 195 ? -4.354 7.464 -6.676 1.00 93.62 195 ASP A O 1
ATOM 1553 N N . SER A 1 196 ? -5.230 5.402 -6.614 1.00 95.38 196 SER A N 1
ATOM 1554 C CA . SER A 1 196 ? -3.975 4.743 -6.234 1.00 95.38 196 SER A CA 1
ATOM 1555 C C . SER A 1 196 ? -2.894 4.846 -7.310 1.00 95.38 196 SER A C 1
ATOM 1557 O O . SER A 1 196 ? -1.782 5.292 -7.025 1.00 95.38 196 SER A O 1
ATOM 1559 N N . LEU A 1 197 ? -3.188 4.441 -8.551 1.00 94.62 197 LEU A N 1
ATOM 1560 C CA . LEU A 1 197 ? -2.190 4.413 -9.622 1.00 94.62 197 LEU A CA 1
ATOM 1561 C C . LEU A 1 197 ? -1.619 5.811 -9.892 1.00 94.62 197 LEU A C 1
ATOM 1563 O O . LEU A 1 197 ? -0.399 5.974 -9.942 1.00 94.62 197 LEU A O 1
ATOM 1567 N N . THR A 1 198 ? -2.478 6.823 -10.027 1.00 92.12 198 THR A N 1
ATOM 1568 C CA . THR A 1 198 ? -2.021 8.194 -10.299 1.00 92.12 198 THR A CA 1
ATOM 1569 C C . THR A 1 198 ? -1.201 8.751 -9.137 1.00 92.12 198 THR A C 1
ATOM 1571 O O . THR A 1 198 ? -0.175 9.394 -9.370 1.00 92.12 198 THR A O 1
ATOM 1574 N N . THR A 1 199 ? -1.580 8.439 -7.891 1.00 93.25 199 THR A N 1
ATOM 1575 C CA . THR A 1 199 ? -0.820 8.840 -6.704 1.00 93.25 199 THR A CA 1
ATOM 1576 C C . THR A 1 199 ? 0.558 8.186 -6.685 1.00 93.25 199 THR A C 1
ATOM 1578 O O . THR A 1 199 ? 1.550 8.885 -6.491 1.00 93.25 199 THR A O 1
ATOM 1581 N N . LEU A 1 200 ? 0.654 6.872 -6.917 1.00 94.56 200 LEU A N 1
ATOM 1582 C CA . LEU A 1 200 ? 1.938 6.161 -6.945 1.00 94.56 200 LEU A CA 1
ATOM 1583 C C . LEU A 1 200 ? 2.858 6.715 -8.036 1.00 94.56 200 LEU A C 1
ATOM 1585 O O . LEU A 1 200 ? 4.025 6.997 -7.768 1.00 94.56 200 LEU A O 1
ATOM 1589 N N . ILE A 1 201 ? 2.326 6.954 -9.237 1.00 92.75 201 ILE A N 1
ATOM 1590 C CA . ILE A 1 201 ? 3.085 7.580 -10.326 1.00 92.75 201 ILE A CA 1
ATOM 1591 C C . ILE A 1 201 ? 3.563 8.975 -9.911 1.00 92.75 201 ILE A C 1
ATOM 1593 O O . ILE A 1 201 ? 4.744 9.294 -10.066 1.00 92.75 201 ILE A O 1
AT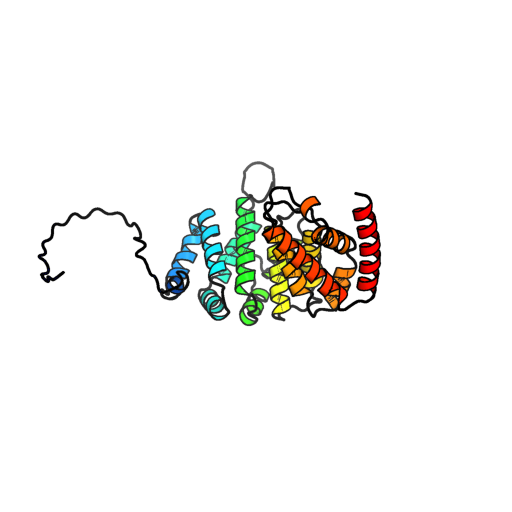OM 1597 N N . HIS A 1 202 ? 2.683 9.797 -9.333 1.00 90.94 202 HIS A N 1
ATOM 1598 C CA . HIS A 1 202 ? 3.050 11.129 -8.863 1.00 90.94 202 HIS A CA 1
ATOM 1599 C C . HIS A 1 202 ? 4.183 11.071 -7.827 1.00 90.94 202 HIS A C 1
ATOM 1601 O O . HIS A 1 202 ? 5.163 11.809 -7.950 1.00 90.94 202 HIS A O 1
ATOM 1607 N N . LEU A 1 203 ? 4.106 10.159 -6.852 1.00 90.94 203 LEU A N 1
ATOM 1608 C CA . LEU A 1 203 ? 5.166 9.955 -5.863 1.00 90.94 203 LEU A CA 1
ATOM 1609 C C . LEU A 1 203 ? 6.492 9.548 -6.522 1.00 90.94 203 LEU A C 1
ATOM 1611 O O . LEU A 1 203 ? 7.522 10.130 -6.189 1.00 90.94 203 LEU A O 1
ATOM 1615 N N . CYS A 1 204 ? 6.471 8.636 -7.496 1.00 89.81 204 CYS A N 1
ATOM 1616 C CA . CYS A 1 204 ? 7.665 8.224 -8.240 1.00 89.81 204 CYS A CA 1
ATOM 1617 C C . CYS A 1 204 ? 8.277 9.348 -9.093 1.00 89.81 204 CYS A C 1
ATOM 1619 O O . CYS A 1 204 ? 9.466 9.301 -9.382 1.00 89.81 204 CYS A O 1
ATOM 1621 N N . THR A 1 205 ? 7.495 10.355 -9.498 1.00 87.56 205 THR A N 1
ATOM 1622 C CA . THR A 1 205 ? 7.988 11.508 -10.284 1.00 87.56 205 THR A CA 1
ATOM 1623 C C . THR A 1 205 ? 8.499 12.672 -9.434 1.00 87.56 205 THR A C 1
ATOM 1625 O O . THR A 1 205 ? 9.221 13.542 -9.932 1.00 87.56 205 THR A O 1
ATOM 1628 N N . LYS A 1 206 ? 8.154 12.702 -8.143 1.00 84.69 206 LYS A N 1
ATOM 1629 C CA . LYS A 1 206 ? 8.502 13.793 -7.229 1.00 84.69 206 LYS A CA 1
ATOM 1630 C C . LYS A 1 206 ? 10.009 13.831 -6.942 1.00 84.69 206 LYS A C 1
ATOM 1632 O O . LYS A 1 206 ? 10.734 12.848 -7.104 1.00 84.69 206 LYS A O 1
ATOM 1637 N N . SER A 1 207 ? 10.519 14.987 -6.515 1.00 74.56 207 SER A N 1
ATOM 1638 C CA . SER A 1 207 ? 11.880 15.067 -5.981 1.00 74.56 207 SER A CA 1
ATOM 1639 C C . SER A 1 207 ? 11.984 14.227 -4.706 1.00 74.56 207 SER A C 1
ATOM 1641 O O . SER A 1 207 ? 11.237 14.428 -3.744 1.00 74.56 207 SER A O 1
ATOM 1643 N N . ILE A 1 208 ? 12.902 13.259 -4.715 1.00 72.88 208 ILE A N 1
ATOM 1644 C CA . ILE A 1 208 ? 13.168 12.423 -3.549 1.00 72.88 208 ILE A CA 1
ATOM 1645 C C . ILE A 1 208 ? 13.890 13.274 -2.514 1.00 72.88 208 ILE A C 1
ATOM 1647 O O . ILE A 1 208 ? 14.838 13.984 -2.826 1.00 72.88 208 ILE A O 1
ATOM 1651 N N . THR A 1 209 ? 13.435 13.186 -1.272 1.00 70.69 209 THR A N 1
ATOM 1652 C CA . THR A 1 209 ? 14.183 13.667 -0.117 1.00 70.69 209 THR A CA 1
ATOM 1653 C C . THR A 1 209 ? 14.801 12.468 0.590 1.00 70.69 209 THR A C 1
ATOM 1655 O O . THR A 1 209 ? 14.144 11.439 0.773 1.00 70.69 209 THR A O 1
ATOM 1658 N N . ASN A 1 210 ? 16.048 12.605 1.041 1.00 68.62 210 ASN A N 1
ATOM 1659 C CA . ASN A 1 210 ? 16.800 11.520 1.682 1.00 68.62 210 ASN A CA 1
ATOM 1660 C C . ASN A 1 210 ? 16.066 10.858 2.857 1.00 68.62 210 ASN A C 1
ATOM 1662 O O . ASN A 1 210 ? 16.140 9.647 3.042 1.00 68.62 210 ASN A O 1
ATOM 1666 N N . LYS A 1 211 ? 15.272 11.630 3.608 1.00 76.81 211 LYS A N 1
ATOM 1667 C CA . LYS A 1 211 ? 14.497 11.143 4.762 1.00 76.81 211 LYS A CA 1
ATOM 1668 C C . LYS A 1 211 ? 13.435 10.093 4.412 1.00 76.81 211 LYS A C 1
ATOM 1670 O O . LYS A 1 211 ? 12.926 9.437 5.314 1.00 76.81 211 LYS A O 1
ATOM 1675 N N . CYS A 1 212 ? 13.053 9.962 3.144 1.00 83.00 212 CYS A N 1
ATOM 1676 C CA . CYS A 1 212 ? 11.977 9.073 2.703 1.00 83.00 212 CYS A CA 1
ATOM 1677 C C . CYS A 1 212 ? 12.414 8.129 1.575 1.00 83.00 212 CYS A C 1
ATOM 1679 O O . CYS A 1 212 ? 11.557 7.551 0.914 1.00 83.00 212 CYS A O 1
ATOM 1681 N N . ILE A 1 213 ? 13.720 7.962 1.341 1.00 88.12 213 ILE A N 1
ATOM 1682 C CA . ILE A 1 213 ? 14.229 7.195 0.195 1.00 88.12 213 ILE A CA 1
ATOM 1683 C C . ILE A 1 213 ? 13.717 5.751 0.160 1.00 88.12 213 ILE A C 1
ATOM 1685 O O . ILE A 1 213 ? 13.227 5.310 -0.875 1.00 88.12 213 ILE A O 1
ATOM 1689 N N . TYR A 1 214 ? 13.717 5.060 1.302 1.00 90.62 214 TYR A N 1
ATOM 1690 C CA . TYR A 1 214 ? 13.188 3.698 1.411 1.00 90.62 214 TYR A CA 1
ATOM 1691 C C . TYR A 1 214 ? 11.711 3.617 1.024 1.00 90.62 214 TYR A C 1
ATOM 1693 O O . TYR A 1 214 ? 11.302 2.696 0.330 1.00 90.62 214 TYR A O 1
ATOM 1701 N N . LEU A 1 215 ? 10.921 4.629 1.387 1.00 91.62 215 LEU A N 1
ATOM 1702 C CA . LEU A 1 215 ? 9.509 4.690 1.029 1.00 91.62 215 LEU A CA 1
ATOM 1703 C C . LEU A 1 215 ? 9.304 4.861 -0.483 1.00 91.62 215 LEU A C 1
ATOM 1705 O O . LEU A 1 215 ? 8.369 4.300 -1.043 1.00 91.62 215 LEU A O 1
ATOM 1709 N N . TYR A 1 216 ? 10.176 5.619 -1.154 1.00 91.50 216 TYR A N 1
ATOM 1710 C CA . TYR A 1 216 ? 10.137 5.752 -2.612 1.00 91.50 216 TYR A CA 1
ATOM 1711 C C . TYR A 1 216 ? 10.565 4.467 -3.326 1.00 91.50 216 TYR A C 1
ATOM 1713 O O . TYR A 1 216 ? 9.973 4.133 -4.350 1.00 91.50 216 TYR A O 1
ATOM 1721 N N . ILE A 1 217 ? 11.537 3.730 -2.781 1.00 93.56 217 ILE A N 1
ATOM 1722 C CA . ILE A 1 217 ? 11.903 2.398 -3.287 1.00 93.56 217 ILE A CA 1
ATOM 1723 C C . ILE A 1 217 ? 10.698 1.461 -3.167 1.00 93.56 217 ILE A C 1
ATOM 1725 O O . ILE A 1 217 ? 10.262 0.902 -4.171 1.00 93.56 217 ILE A O 1
ATOM 1729 N N . GLU A 1 218 ? 10.067 1.389 -1.991 1.00 94.81 218 GLU A N 1
ATOM 1730 C CA . GLU A 1 218 ? 8.864 0.567 -1.840 1.00 94.81 218 GLU A CA 1
ATOM 1731 C C . GLU A 1 218 ? 7.696 1.046 -2.727 1.00 94.81 218 GLU A C 1
ATOM 1733 O O . GLU A 1 218 ? 6.852 0.246 -3.134 1.00 94.81 218 GLU A O 1
ATOM 1738 N N . CYS A 1 219 ? 7.621 2.344 -3.041 1.00 95.50 219 CYS A N 1
ATOM 1739 C CA . CYS A 1 219 ? 6.645 2.896 -3.981 1.00 95.50 219 CYS A CA 1
ATOM 1740 C C . CYS A 1 219 ? 6.866 2.363 -5.402 1.00 95.50 219 CYS A C 1
ATOM 1742 O O . CYS A 1 219 ? 5.898 1.960 -6.049 1.00 95.50 219 CYS A O 1
ATOM 1744 N N . LEU A 1 220 ? 8.121 2.302 -5.869 1.00 95.25 220 LEU A N 1
ATOM 1745 C CA . LEU A 1 220 ? 8.471 1.677 -7.149 1.00 95.25 220 LEU A CA 1
ATOM 1746 C C . LEU A 1 220 ? 8.091 0.191 -7.150 1.00 95.25 220 LEU A C 1
ATOM 1748 O O . LEU A 1 220 ? 7.435 -0.265 -8.085 1.00 95.25 220 LEU A O 1
ATOM 1752 N N . ASP A 1 221 ? 8.419 -0.538 -6.083 1.00 96.62 221 ASP A N 1
ATOM 1753 C CA . ASP A 1 221 ? 8.100 -1.967 -5.953 1.00 96.62 221 ASP A CA 1
ATOM 1754 C C . ASP A 1 221 ? 6.586 -2.220 -5.901 1.00 96.62 221 ASP A C 1
ATOM 1756 O O . ASP A 1 221 ? 6.073 -3.157 -6.513 1.00 96.62 221 ASP A O 1
ATOM 1760 N N . THR A 1 222 ? 5.836 -1.345 -5.229 1.00 97.06 222 THR A N 1
ATOM 1761 C CA . THR A 1 222 ? 4.368 -1.413 -5.181 1.00 97.06 222 THR A CA 1
ATOM 1762 C C . THR A 1 222 ? 3.760 -1.137 -6.557 1.00 97.06 222 THR A C 1
ATOM 1764 O O . THR A 1 222 ? 2.804 -1.806 -6.953 1.00 97.06 222 THR A O 1
ATOM 1767 N N . LEU A 1 223 ? 4.326 -0.197 -7.320 1.00 95.44 223 LEU A N 1
ATOM 1768 C CA . LEU A 1 223 ? 3.892 0.085 -8.686 1.00 95.44 223 LEU A CA 1
ATOM 1769 C C . LEU A 1 223 ? 4.205 -1.088 -9.628 1.00 95.44 223 LEU A C 1
ATOM 1771 O O . LEU A 1 223 ? 3.346 -1.476 -10.416 1.00 95.44 223 LEU A O 1
ATOM 1775 N N . ILE A 1 224 ? 5.379 -1.715 -9.490 1.00 95.00 224 ILE A N 1
ATOM 1776 C CA . ILE A 1 224 ? 5.724 -2.975 -10.172 1.00 95.00 224 ILE A CA 1
ATOM 1777 C C . ILE A 1 224 ? 4.683 -4.048 -9.851 1.00 95.00 224 ILE A C 1
ATOM 1779 O O . ILE A 1 224 ? 4.137 -4.672 -10.760 1.00 95.00 224 ILE A O 1
ATOM 1783 N N . TYR A 1 225 ? 4.380 -4.247 -8.567 1.00 95.25 225 TYR A N 1
ATOM 1784 C CA . TYR A 1 225 ? 3.436 -5.260 -8.106 1.00 95.25 225 TYR A CA 1
ATOM 1785 C C . TYR A 1 225 ? 2.022 -5.041 -8.660 1.00 95.25 225 TYR A C 1
ATOM 1787 O O . TYR A 1 225 ? 1.375 -6.002 -9.096 1.00 95.25 225 TYR A O 1
ATOM 1795 N N . LEU A 1 226 ? 1.563 -3.786 -8.693 1.00 94.88 226 LEU A N 1
ATOM 1796 C CA . LEU A 1 226 ? 0.273 -3.398 -9.256 1.00 94.88 226 LEU A CA 1
ATOM 1797 C C . LEU A 1 226 ? 0.224 -3.619 -10.771 1.00 94.88 226 LEU A C 1
ATOM 1799 O O . LEU A 1 226 ? -0.743 -4.182 -11.276 1.00 94.88 226 LEU A O 1
ATOM 1803 N N . LEU A 1 227 ? 1.252 -3.185 -11.498 1.00 92.56 227 LEU A N 1
ATOM 1804 C CA . LEU A 1 227 ? 1.272 -3.257 -12.956 1.00 92.56 227 LEU A CA 1
ATOM 1805 C C . LEU A 1 227 ? 1.492 -4.686 -13.455 1.00 92.56 227 LEU A C 1
ATOM 1807 O O . LEU A 1 227 ? 0.940 -5.056 -14.486 1.00 92.56 227 LEU A O 1
ATOM 1811 N N . ASN A 1 228 ? 2.263 -5.516 -12.755 1.00 89.94 228 ASN A N 1
ATOM 1812 C CA . ASN A 1 228 ? 2.593 -6.855 -13.234 1.00 89.94 228 ASN A CA 1
ATOM 1813 C C . ASN A 1 228 ? 1.327 -7.706 -13.486 1.00 89.94 228 ASN A C 1
ATOM 1815 O O . ASN A 1 228 ? 0.597 -8.048 -12.550 1.00 89.94 228 ASN A O 1
ATOM 1819 N N . GLY A 1 229 ? 1.085 -8.037 -14.761 1.00 81.75 229 GLY A N 1
ATOM 1820 C CA . GLY A 1 229 ? -0.080 -8.792 -15.231 1.00 81.75 229 GLY A CA 1
ATOM 1821 C C . GLY A 1 229 ? -1.352 -7.974 -15.512 1.00 81.75 229 GLY A C 1
ATOM 1822 O O . GLY A 1 229 ? -2.371 -8.579 -15.830 1.00 81.75 229 GLY A O 1
ATOM 1823 N N . ASN A 1 230 ? -1.318 -6.637 -15.424 1.00 85.06 230 ASN A N 1
ATOM 1824 C CA . ASN A 1 230 ? -2.490 -5.763 -15.583 1.00 85.06 230 ASN A CA 1
ATOM 1825 C C . ASN A 1 230 ? -2.355 -4.801 -16.778 1.00 85.06 230 ASN A C 1
ATOM 1827 O O . ASN A 1 230 ? -2.013 -3.629 -16.615 1.00 85.06 230 ASN A O 1
ATOM 1831 N N . SER A 1 231 ? -2.682 -5.267 -17.986 1.00 81.69 231 SER A N 1
ATOM 1832 C CA . SER A 1 231 ? -2.551 -4.477 -19.226 1.00 81.69 231 SER A CA 1
ATOM 1833 C C . SER A 1 231 ? -3.405 -3.201 -19.259 1.00 81.69 231 SER A C 1
ATOM 1835 O O . SER A 1 231 ? -3.031 -2.220 -19.896 1.00 81.69 231 SER A O 1
ATOM 1837 N N . THR A 1 232 ? -4.542 -3.176 -18.560 1.00 83.50 232 THR A N 1
ATOM 1838 C CA . THR A 1 232 ? -5.399 -1.982 -18.453 1.00 83.50 232 THR A CA 1
ATOM 1839 C C . THR A 1 232 ? -4.694 -0.846 -17.712 1.00 83.50 232 THR A C 1
ATOM 1841 O O . THR A 1 232 ? -4.681 0.291 -18.180 1.00 83.50 232 THR A O 1
ATOM 1844 N N . LEU A 1 233 ? -4.044 -1.159 -16.589 1.00 86.75 233 LEU A N 1
ATOM 1845 C CA . LEU A 1 233 ? -3.296 -0.188 -15.790 1.00 86.75 233 LEU A CA 1
ATOM 1846 C C . LEU A 1 233 ? -2.024 0.282 -16.501 1.00 86.75 233 LEU A C 1
ATOM 1848 O O . LEU A 1 233 ? -1.629 1.435 -16.337 1.00 86.75 233 LEU A O 1
ATOM 1852 N N . HIS A 1 234 ? -1.411 -0.575 -17.326 1.00 83.69 234 HIS A N 1
ATOM 1853 C CA . HIS A 1 234 ? -0.251 -0.202 -18.150 1.00 83.69 234 HIS A CA 1
ATOM 1854 C C . HIS A 1 234 ? -0.587 0.948 -19.082 1.00 83.69 234 HIS A C 1
ATOM 1856 O O . HIS A 1 234 ? 0.154 1.927 -19.140 1.00 83.69 234 HIS A O 1
ATOM 1862 N N . HIS A 1 235 ? -1.735 0.857 -19.752 1.00 78.44 235 HIS A N 1
ATOM 1863 C CA . HIS A 1 235 ? -2.198 1.900 -20.655 1.00 78.44 235 HIS A CA 1
ATOM 1864 C C . HIS A 1 235 ? -2.368 3.243 -19.931 1.00 78.44 235 HIS A C 1
ATOM 1866 O O . HIS A 1 235 ? -1.959 4.273 -20.454 1.00 78.44 235 HIS A O 1
ATOM 1872 N N . ILE A 1 236 ? -2.908 3.244 -18.708 1.00 79.62 236 ILE A N 1
ATOM 1873 C CA . ILE A 1 236 ? -3.075 4.468 -17.905 1.00 79.62 236 ILE A CA 1
ATOM 1874 C C . ILE A 1 236 ? -1.712 5.024 -17.464 1.00 79.62 236 ILE A C 1
ATOM 1876 O O . ILE A 1 236 ? -1.462 6.222 -17.594 1.00 79.62 236 ILE A O 1
ATOM 1880 N N . ALA A 1 237 ? -0.803 4.163 -16.999 1.00 80.06 237 ALA A N 1
ATOM 1881 C CA . ALA A 1 237 ? 0.530 4.574 -16.563 1.00 80.06 237 ALA A CA 1
ATOM 1882 C C . ALA A 1 237 ? 1.381 5.155 -17.710 1.00 80.06 237 ALA A C 1
ATOM 1884 O O . ALA A 1 237 ? 2.124 6.119 -17.507 1.00 80.06 237 ALA A O 1
ATOM 1885 N N . MET A 1 238 ? 1.231 4.611 -18.923 1.00 72.06 238 MET A N 1
ATOM 1886 C CA . MET A 1 238 ? 2.006 4.954 -20.121 1.00 72.06 238 MET A CA 1
ATOM 1887 C C . MET A 1 238 ? 1.939 6.437 -20.513 1.00 72.06 238 MET A C 1
ATOM 1889 O O . MET A 1 238 ? 2.910 6.977 -21.049 1.00 72.06 238 MET A O 1
ATOM 1893 N N . TYR A 1 239 ? 0.816 7.113 -20.264 1.00 68.75 239 TYR A N 1
ATOM 1894 C CA . TYR A 1 239 ? 0.651 8.519 -20.652 1.00 68.75 239 TYR A CA 1
ATOM 1895 C C . TYR A 1 239 ? 1.389 9.501 -19.742 1.00 68.75 239 TYR A C 1
ATOM 1897 O O . TYR A 1 239 ? 1.419 10.696 -20.031 1.00 68.75 239 TYR A O 1
ATOM 1905 N N . THR A 1 240 ? 2.038 9.019 -18.681 1.00 73.25 240 THR A N 1
ATOM 1906 C CA . THR A 1 240 ? 2.814 9.893 -17.806 1.00 73.25 240 THR A CA 1
ATOM 1907 C C . THR A 1 240 ? 4.250 10.023 -18.308 1.00 73.25 240 THR A C 1
ATOM 1909 O O . THR A 1 240 ? 5.147 9.308 -17.866 1.00 73.25 240 THR A O 1
ATOM 1912 N N . GLU A 1 241 ? 4.495 10.971 -19.215 1.00 70.56 241 GLU A N 1
ATOM 1913 C CA . GLU A 1 241 ? 5.831 11.239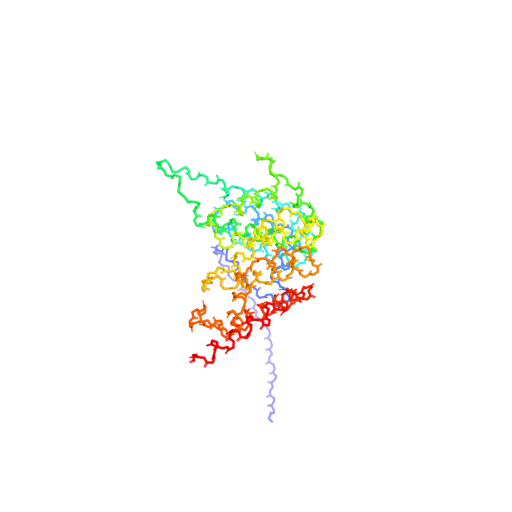 -19.787 1.00 70.56 241 GLU A CA 1
ATOM 1914 C C . GLU A 1 241 ? 6.908 11.496 -18.719 1.00 70.56 241 GLU A C 1
ATOM 1916 O O . GLU A 1 241 ? 8.063 11.090 -18.864 1.00 70.56 241 GLU A O 1
ATOM 1921 N N . GLN A 1 242 ? 6.517 12.119 -17.606 1.00 82.69 242 GLN A N 1
ATOM 1922 C CA . GLN A 1 242 ? 7.410 12.421 -16.487 1.00 82.69 242 GLN A CA 1
ATOM 1923 C C . GLN A 1 242 ? 7.943 11.162 -15.791 1.00 82.69 242 GLN A C 1
ATOM 1925 O O . GLN A 1 242 ? 9.044 11.196 -15.242 1.00 82.69 242 GLN A O 1
ATOM 1930 N N . LEU A 1 243 ? 7.200 10.049 -15.828 1.00 86.38 243 LEU A N 1
ATOM 1931 C CA . LEU A 1 243 ? 7.605 8.805 -15.179 1.00 86.38 243 LEU A CA 1
ATOM 1932 C C . LEU A 1 243 ? 8.831 8.203 -15.866 1.00 86.38 243 LEU A C 1
ATOM 1934 O O . LEU A 1 243 ? 9.818 7.923 -15.193 1.00 86.38 243 LEU A O 1
ATOM 1938 N N . LEU A 1 244 ? 8.808 8.070 -17.197 1.00 85.00 244 LEU A N 1
ATOM 1939 C CA . LEU A 1 244 ? 9.924 7.492 -17.958 1.00 85.00 244 LEU A CA 1
ATOM 1940 C C . LEU A 1 244 ? 11.211 8.296 -17.769 1.00 85.00 244 LEU A C 1
ATOM 1942 O O . LEU A 1 244 ? 12.244 7.734 -17.407 1.00 85.00 244 LEU A O 1
ATOM 1946 N N . SER A 1 245 ? 11.126 9.623 -17.910 1.00 84.75 245 SER A N 1
ATOM 1947 C CA . SER A 1 245 ? 12.275 10.507 -17.693 1.00 84.75 245 SER A CA 1
ATOM 1948 C C . SER A 1 245 ? 12.866 10.326 -16.291 1.00 84.75 245 SER A C 1
ATOM 1950 O O . SER A 1 245 ? 14.084 10.224 -16.137 1.00 84.75 245 SER A O 1
ATOM 1952 N N . LYS A 1 246 ? 12.014 10.218 -15.264 1.00 87.69 246 LYS A N 1
ATOM 1953 C CA . LYS A 1 246 ? 12.475 10.036 -13.887 1.00 87.69 246 LYS A CA 1
ATOM 1954 C C . LYS A 1 246 ? 13.116 8.666 -13.651 1.00 87.69 246 LYS A C 1
ATOM 1956 O O . LYS A 1 246 ? 14.145 8.604 -12.980 1.00 87.69 246 LYS A O 1
ATOM 1961 N N . LEU A 1 247 ? 12.567 7.596 -14.232 1.00 88.50 247 LEU A N 1
ATOM 1962 C CA . LEU A 1 247 ? 13.150 6.252 -14.148 1.00 88.50 247 LEU A CA 1
ATOM 1963 C C . LEU A 1 247 ? 14.551 6.206 -14.755 1.00 88.50 247 LEU A C 1
ATOM 1965 O O . LEU A 1 247 ? 15.456 5.648 -14.141 1.00 88.50 247 LEU A O 1
ATOM 1969 N N . PHE A 1 248 ? 14.763 6.853 -15.901 1.00 86.06 248 PHE A N 1
ATOM 1970 C CA . PHE A 1 248 ? 16.094 6.932 -16.497 1.00 86.06 248 PHE A CA 1
ATOM 1971 C C . PHE A 1 248 ? 17.097 7.656 -15.607 1.00 86.06 248 PHE A C 1
ATOM 1973 O O . PHE A 1 248 ? 18.225 7.188 -15.457 1.00 86.06 248 PHE A O 1
ATOM 1980 N N . LEU A 1 249 ? 16.685 8.740 -14.951 1.00 86.06 249 LEU A N 1
ATOM 1981 C CA . LEU A 1 249 ? 17.548 9.405 -13.981 1.00 86.06 249 LEU A CA 1
ATOM 1982 C C . LEU A 1 249 ? 17.905 8.458 -12.817 1.00 86.06 249 LEU A C 1
ATOM 1984 O O . LEU A 1 249 ? 19.076 8.372 -12.454 1.00 86.06 249 LEU A O 1
ATOM 1988 N N . TYR A 1 250 ? 16.951 7.695 -12.266 1.00 88.00 250 TYR A N 1
ATOM 1989 C CA . TYR A 1 250 ? 17.254 6.705 -11.216 1.00 88.00 250 TYR A CA 1
ATOM 1990 C C . TYR A 1 250 ? 18.205 5.599 -11.684 1.00 88.00 250 TYR A C 1
ATOM 1992 O O . TYR A 1 250 ? 19.012 5.107 -10.896 1.00 88.00 250 TYR A O 1
ATOM 2000 N N . ILE A 1 251 ? 18.125 5.204 -12.954 1.00 86.56 251 ILE A N 1
ATOM 2001 C CA . ILE A 1 251 ? 18.958 4.134 -13.503 1.00 86.56 251 ILE A CA 1
ATOM 2002 C C . ILE A 1 251 ? 20.392 4.623 -13.728 1.00 86.56 251 ILE A C 1
ATOM 2004 O O . ILE A 1 251 ? 21.351 4.012 -13.244 1.00 86.56 251 ILE A O 1
ATOM 2008 N N . PHE A 1 252 ? 20.534 5.737 -14.443 1.00 82.62 252 PHE A N 1
ATOM 2009 C CA . PHE A 1 252 ? 21.812 6.181 -14.989 1.00 82.62 252 PHE A CA 1
ATOM 2010 C C . PHE A 1 252 ? 22.540 7.193 -14.106 1.00 82.62 252 PHE A C 1
ATOM 2012 O O . PHE A 1 252 ? 23.765 7.160 -14.024 1.00 82.62 252 PHE A O 1
ATOM 2019 N N . THR A 1 253 ? 21.811 8.072 -13.418 1.00 81.25 253 THR A N 1
ATOM 2020 C CA . THR A 1 253 ? 22.391 9.152 -12.606 1.00 81.25 253 THR A CA 1
ATOM 2021 C C . THR A 1 253 ? 21.739 9.279 -11.221 1.00 81.25 253 THR A C 1
ATOM 2023 O O . THR A 1 253 ? 21.419 10.393 -10.797 1.00 81.25 253 THR A O 1
ATOM 2026 N N . PRO A 1 254 ? 21.574 8.18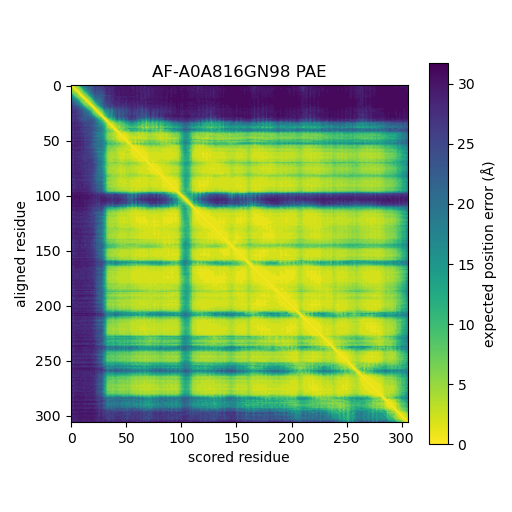1 -10.448 1.00 78.12 254 PRO A N 1
ATOM 2027 C CA . PRO A 1 254 ? 20.909 8.250 -9.147 1.00 78.12 254 PRO A CA 1
ATOM 2028 C C . PRO A 1 254 ? 21.616 9.206 -8.177 1.00 78.12 254 PRO A C 1
ATOM 2030 O O . PRO A 1 254 ? 20.943 9.935 -7.456 1.00 78.12 254 PRO A O 1
ATOM 2033 N N . SER A 1 255 ? 22.949 9.294 -8.232 1.00 74.19 255 SER A N 1
ATOM 2034 C CA . SER A 1 255 ? 23.761 10.220 -7.427 1.00 74.19 255 SER A CA 1
ATOM 2035 C C . SER A 1 255 ? 23.548 11.705 -7.746 1.00 74.19 255 SER A C 1
ATOM 2037 O O . SER A 1 25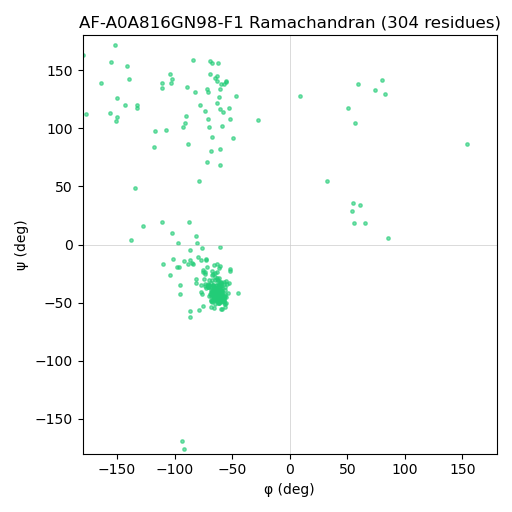5 ? 23.900 12.545 -6.932 1.00 74.19 255 SER A O 1
ATOM 2039 N N . LYS A 1 256 ? 22.969 12.059 -8.905 1.00 72.00 256 LYS A N 1
ATOM 2040 C CA . LYS A 1 256 ? 22.612 13.456 -9.231 1.00 72.00 256 LYS A CA 1
ATOM 2041 C C . LYS A 1 256 ? 21.253 13.866 -8.643 1.00 72.00 256 LYS A C 1
ATOM 2043 O O . LYS A 1 256 ? 20.928 15.049 -8.614 1.00 72.00 256 LYS A O 1
ATOM 2048 N N . ILE A 1 257 ? 20.432 12.900 -8.232 1.00 72.12 257 ILE A N 1
ATOM 2049 C CA . ILE A 1 257 ? 19.074 13.125 -7.698 1.00 72.12 257 ILE A CA 1
ATOM 2050 C C . ILE A 1 257 ? 19.047 12.981 -6.175 1.00 72.12 257 ILE A C 1
ATOM 2052 O O . ILE A 1 257 ? 18.158 13.515 -5.515 1.00 72.12 257 ILE A O 1
ATOM 2056 N N . LEU A 1 258 ? 19.977 12.196 -5.648 1.00 73.56 258 LEU A N 1
ATOM 2057 C CA . LEU A 1 258 ? 20.092 11.780 -4.263 1.00 73.56 258 LEU A CA 1
ATOM 2058 C C . LEU A 1 258 ? 21.323 12.460 -3.654 1.00 73.56 258 LEU A C 1
ATOM 2060 O O . LEU A 1 258 ? 22.337 12.543 -4.341 1.00 73.56 258 LEU A O 1
ATOM 2064 N N . ASP A 1 259 ? 21.258 12.959 -2.410 1.00 68.94 259 ASP A N 1
ATOM 2065 C CA . ASP A 1 259 ? 22.424 13.675 -1.854 1.00 68.94 259 ASP A CA 1
ATOM 2066 C C . ASP A 1 259 ? 23.653 12.751 -1.739 1.00 68.94 259 ASP A C 1
ATOM 2068 O O . ASP A 1 259 ? 23.532 11.538 -1.558 1.00 68.94 259 ASP A O 1
ATOM 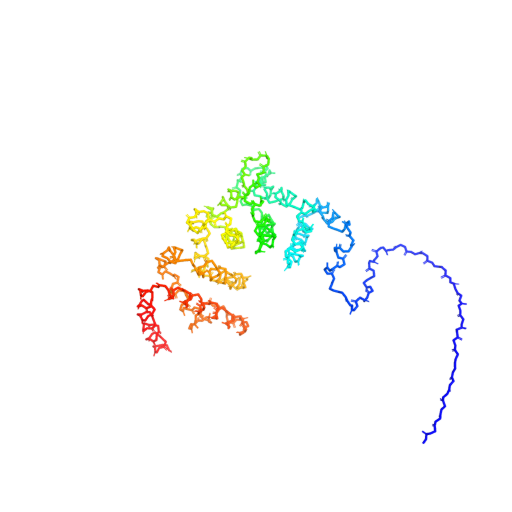2072 N N . GLU A 1 260 ? 24.842 13.359 -1.734 1.00 63.28 260 GLU A N 1
ATOM 2073 C CA . GLU A 1 260 ? 26.170 12.717 -1.759 1.00 63.28 260 GLU A CA 1
ATOM 2074 C C . GLU A 1 260 ? 26.491 11.786 -0.563 1.00 63.28 260 GLU A C 1
ATOM 2076 O O . GLU A 1 260 ? 27.554 11.174 -0.524 1.00 63.28 260 GLU A O 1
ATOM 2081 N N . HIS A 1 261 ? 25.596 11.656 0.421 1.00 69.94 261 HIS A N 1
ATOM 2082 C CA . HIS A 1 261 ? 25.798 10.876 1.653 1.00 69.94 261 HIS A CA 1
ATOM 2083 C C . HIS A 1 261 ? 24.936 9.606 1.744 1.00 69.94 261 HIS A C 1
ATOM 2085 O O . HIS A 1 261 ? 24.702 9.100 2.841 1.00 69.94 261 HIS A O 1
ATOM 2091 N N . ILE A 1 262 ? 24.412 9.114 0.620 1.00 77.75 262 ILE A N 1
ATOM 2092 C CA . ILE A 1 262 ? 23.604 7.889 0.589 1.00 77.75 262 ILE A CA 1
ATOM 2093 C C . ILE A 1 262 ? 24.491 6.660 0.389 1.00 77.75 262 ILE A C 1
ATOM 2095 O O . ILE A 1 262 ? 25.358 6.650 -0.479 1.00 77.75 262 ILE A O 1
ATOM 2099 N N . ASP A 1 263 ? 24.224 5.612 1.172 1.00 84.19 263 ASP A N 1
ATOM 2100 C CA . ASP A 1 263 ? 24.899 4.320 1.058 1.00 84.19 263 ASP A CA 1
ATOM 2101 C C . ASP A 1 263 ? 24.747 3.719 -0.350 1.00 84.19 263 ASP A C 1
ATOM 2103 O O . ASP A 1 263 ? 23.648 3.674 -0.916 1.00 84.19 263 ASP A O 1
ATOM 2107 N N . ASP A 1 264 ? 25.833 3.151 -0.878 1.00 85.56 264 ASP A N 1
ATOM 2108 C CA . ASP A 1 264 ? 25.853 2.506 -2.199 1.00 85.56 264 ASP A CA 1
ATOM 2109 C C . ASP A 1 264 ? 24.783 1.411 -2.345 1.00 85.56 264 ASP A C 1
ATOM 2111 O O . ASP A 1 264 ? 24.226 1.210 -3.427 1.00 85.56 264 ASP A O 1
ATOM 2115 N N . SER A 1 265 ? 24.442 0.721 -1.252 1.00 88.56 265 SER A N 1
ATOM 2116 C CA . SER A 1 265 ? 23.393 -0.305 -1.231 1.00 88.56 265 SER A CA 1
ATOM 2117 C C . SER A 1 265 ? 22.019 0.256 -1.613 1.00 88.56 265 SER A C 1
ATOM 2119 O O . SER A 1 265 ? 21.277 -0.382 -2.362 1.00 88.56 265 SER A O 1
ATOM 2121 N N . VAL A 1 266 ? 21.697 1.470 -1.166 1.00 88.56 266 VAL A N 1
ATOM 2122 C CA . VAL A 1 266 ? 20.428 2.145 -1.456 1.00 88.56 266 VAL A CA 1
ATOM 2123 C C . VAL A 1 266 ? 20.399 2.624 -2.909 1.00 88.56 266 VAL A C 1
ATOM 2125 O O . VAL A 1 266 ? 19.372 2.497 -3.579 1.00 88.56 266 VAL A O 1
ATOM 2128 N N . LEU A 1 267 ? 21.537 3.093 -3.437 1.00 87.06 267 LEU A N 1
ATOM 2129 C CA . LEU A 1 267 ? 21.679 3.440 -4.858 1.00 87.06 267 LEU A CA 1
ATOM 2130 C C . LEU A 1 267 ? 21.471 2.219 -5.768 1.00 87.06 267 LEU A C 1
ATOM 2132 O O . LEU A 1 267 ? 20.857 2.325 -6.831 1.00 87.06 267 LEU A O 1
ATOM 2136 N N . VAL A 1 268 ? 21.959 1.047 -5.354 1.00 89.81 268 VAL A N 1
ATOM 2137 C CA . VAL A 1 268 ? 21.722 -0.211 -6.075 1.00 89.81 268 VAL A CA 1
ATOM 2138 C C . VAL A 1 268 ? 20.244 -0.600 -6.023 1.00 89.81 268 VAL A C 1
ATOM 2140 O O . VAL A 1 268 ? 19.685 -0.960 -7.059 1.00 89.81 268 VAL A O 1
ATOM 2143 N N . GLN A 1 269 ? 19.595 -0.487 -4.861 1.00 92.12 269 GLN A N 1
ATOM 2144 C CA . GLN A 1 269 ? 18.173 -0.815 -4.710 1.00 92.12 269 GLN A CA 1
ATOM 2145 C C . GLN A 1 269 ? 17.281 0.070 -5.583 1.00 92.12 269 GLN A C 1
ATOM 2147 O O . GLN A 1 269 ? 16.491 -0.457 -6.364 1.00 92.12 269 GLN A O 1
ATOM 2152 N N . ILE A 1 270 ? 17.449 1.398 -5.534 1.00 91.06 270 ILE A N 1
ATOM 2153 C CA . ILE A 1 270 ? 16.620 2.305 -6.342 1.00 91.06 270 ILE A CA 1
ATOM 2154 C C . ILE A 1 270 ? 16.818 2.071 -7.843 1.00 91.06 270 ILE A C 1
ATOM 2156 O O . ILE A 1 270 ? 15.842 2.057 -8.594 1.00 91.06 270 ILE A O 1
ATOM 2160 N N . ARG A 1 271 ? 18.059 1.812 -8.280 1.00 90.81 271 ARG A N 1
ATOM 2161 C CA . ARG A 1 271 ? 18.367 1.461 -9.671 1.00 90.81 271 ARG A CA 1
ATOM 2162 C C . ARG A 1 271 ? 17.678 0.158 -10.073 1.00 90.81 271 ARG A C 1
ATOM 2164 O O . ARG A 1 271 ? 17.083 0.094 -11.144 1.00 90.81 271 ARG A O 1
ATOM 2171 N N . SER A 1 272 ? 17.746 -0.863 -9.219 1.00 92.88 272 SER A N 1
ATOM 2172 C CA . SER A 1 272 ? 17.133 -2.172 -9.458 1.00 92.88 272 SER A CA 1
ATOM 2173 C C . SER A 1 272 ? 15.610 -2.075 -9.587 1.00 92.88 272 SER A C 1
ATOM 2175 O O . SER A 1 272 ? 15.040 -2.585 -10.556 1.00 92.88 272 SER A O 1
ATOM 2177 N N . SE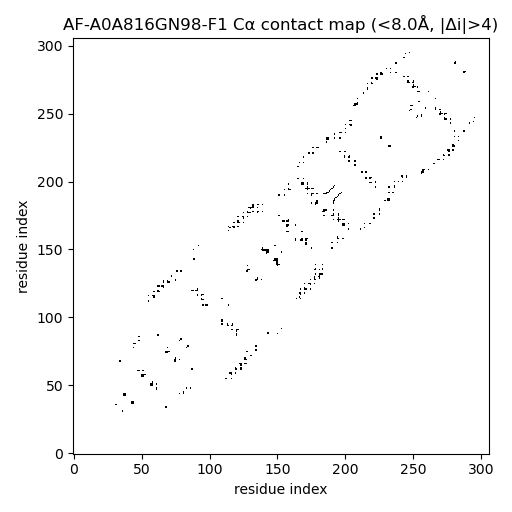R A 1 273 ? 14.945 -1.375 -8.664 1.00 94.44 273 SER A N 1
ATOM 2178 C CA . SER A 1 273 ? 13.495 -1.160 -8.722 1.00 94.44 273 SER A CA 1
ATOM 2179 C C . SER A 1 273 ? 13.105 -0.318 -9.940 1.00 94.44 273 SER A C 1
ATOM 2181 O O . SER A 1 273 ? 12.172 -0.670 -10.657 1.00 94.44 273 SER A O 1
ATOM 2183 N N . ALA A 1 274 ? 13.849 0.745 -10.265 1.00 92.38 274 ALA A N 1
ATOM 2184 C CA . ALA A 1 274 ? 13.573 1.554 -11.454 1.00 92.38 274 ALA A CA 1
ATOM 2185 C C . ALA A 1 274 ? 13.714 0.752 -12.762 1.00 92.38 274 ALA A C 1
ATOM 2187 O O . ALA A 1 274 ? 12.850 0.843 -13.635 1.00 92.38 274 ALA A O 1
ATOM 2188 N N . LEU A 1 275 ? 14.758 -0.077 -12.879 1.00 90.75 275 LEU A N 1
ATOM 2189 C CA . LEU A 1 275 ? 14.974 -0.943 -14.040 1.00 90.75 275 LEU A CA 1
ATOM 2190 C C . LEU A 1 275 ? 13.875 -2.006 -14.169 1.00 90.75 275 LEU A C 1
ATOM 2192 O O . LEU A 1 275 ? 13.372 -2.253 -15.264 1.00 90.75 275 LEU A O 1
ATOM 2196 N N . THR A 1 276 ? 13.464 -2.602 -13.049 1.00 93.50 276 THR A N 1
ATOM 2197 C CA . THR A 1 276 ? 12.384 -3.598 -13.024 1.00 93.50 276 THR A CA 1
ATOM 2198 C C . THR A 1 276 ? 11.057 -2.978 -13.453 1.00 93.50 276 THR A C 1
ATOM 2200 O O . THR A 1 276 ? 10.334 -3.561 -14.259 1.00 93.50 276 THR A O 1
ATOM 2203 N N . LEU A 1 277 ? 10.751 -1.767 -12.983 1.00 91.62 277 LEU A N 1
ATOM 2204 C CA . LEU A 1 277 ? 9.554 -1.042 -13.403 1.00 91.62 277 LEU A CA 1
ATOM 2205 C C . LEU A 1 277 ? 9.588 -0.709 -14.899 1.00 91.62 277 LEU A C 1
ATOM 2207 O O . LEU A 1 277 ? 8.583 -0.891 -15.584 1.00 91.62 277 LEU A O 1
ATOM 2211 N N . LEU A 1 278 ? 10.742 -0.293 -15.427 1.00 88.81 278 LEU A N 1
ATOM 2212 C CA . LEU A 1 278 ? 10.920 -0.058 -16.861 1.00 88.81 278 LEU A CA 1
ATOM 2213 C C . LEU A 1 278 ? 10.687 -1.338 -17.685 1.00 88.81 278 LEU A C 1
ATOM 2215 O O . LEU A 1 278 ? 10.016 -1.309 -18.721 1.00 88.81 278 LEU A O 1
ATOM 2219 N N . ALA A 1 279 ? 11.181 -2.480 -17.203 1.00 88.75 279 ALA A N 1
ATOM 2220 C CA . ALA A 1 279 ? 10.954 -3.781 -17.827 1.00 88.75 279 ALA A CA 1
ATOM 2221 C C . ALA A 1 279 ? 9.465 -4.174 -17.819 1.00 88.75 279 ALA A C 1
ATOM 2223 O O . ALA A 1 279 ? 8.942 -4.617 -18.839 1.00 88.75 279 ALA A O 1
ATOM 2224 N N . VAL A 1 280 ? 8.757 -3.957 -16.705 1.00 89.31 280 VAL A N 1
ATOM 2225 C CA . VAL A 1 280 ? 7.310 -4.217 -16.613 1.00 89.31 280 VAL A CA 1
ATOM 2226 C C . VAL A 1 280 ? 6.514 -3.304 -17.543 1.00 89.31 280 VAL A C 1
ATOM 2228 O O . VAL A 1 280 ? 5.600 -3.776 -18.206 1.00 89.31 280 VAL A O 1
ATOM 2231 N N . LEU A 1 281 ? 6.864 -2.022 -17.641 1.00 86.12 281 LEU A N 1
ATOM 2232 C CA . LEU A 1 281 ? 6.197 -1.097 -18.562 1.00 86.12 281 LEU A CA 1
ATOM 2233 C C . LEU A 1 281 ? 6.427 -1.495 -20.030 1.00 86.12 281 LEU A C 1
ATOM 2235 O O . LEU A 1 281 ? 5.516 -1.421 -20.848 1.00 86.12 281 LEU A O 1
ATOM 2239 N N . SER A 1 282 ? 7.632 -1.950 -20.374 1.00 81.56 282 SER A N 1
ATOM 2240 C CA . SER A 1 282 ? 7.993 -2.306 -21.753 1.00 81.56 282 SER A CA 1
ATOM 2241 C C . SER A 1 282 ? 7.502 -3.681 -22.218 1.00 81.56 282 SER A C 1
ATOM 2243 O O . SER A 1 282 ? 7.555 -3.967 -23.416 1.00 81.56 282 SER A O 1
ATOM 2245 N N . SER A 1 283 ? 7.001 -4.540 -21.324 1.00 82.25 283 SER A N 1
ATOM 2246 C CA . SER A 1 283 ? 6.639 -5.917 -21.680 1.00 82.25 283 SER A CA 1
ATOM 2247 C C . SER A 1 283 ? 5.350 -6.033 -22.504 1.00 82.25 283 SER A C 1
ATOM 2249 O O . SER A 1 283 ? 5.223 -6.983 -23.276 1.00 82.25 283 SER A O 1
ATOM 2251 N N . HIS A 1 284 ? 4.423 -5.073 -22.399 1.00 72.56 284 HIS A N 1
ATOM 2252 C CA . HIS A 1 284 ? 3.109 -5.153 -23.057 1.00 72.56 284 HIS A CA 1
ATOM 2253 C C . HIS A 1 284 ? 2.900 -4.180 -24.226 1.00 72.56 284 HIS A C 1
ATOM 2255 O O . HIS A 1 284 ? 1.993 -4.404 -25.027 1.00 72.56 284 HIS A O 1
ATOM 2261 N N . HIS A 1 285 ? 3.720 -3.132 -24.365 1.00 69.88 285 HIS A N 1
ATOM 2262 C CA . HIS A 1 285 ? 3.499 -2.083 -25.367 1.00 69.88 285 HIS A CA 1
ATOM 2263 C C . HIS A 1 285 ? 4.769 -1.746 -26.162 1.00 69.88 285 HIS A C 1
ATOM 2265 O O . HIS A 1 285 ? 5.746 -1.230 -25.620 1.00 69.88 285 HIS A O 1
ATOM 2271 N N . GLU A 1 286 ? 4.727 -1.975 -27.479 1.00 72.12 286 GLU A N 1
ATOM 2272 C CA . GLU A 1 286 ? 5.809 -1.622 -28.417 1.00 72.12 286 GLU A CA 1
ATOM 2273 C C . GLU A 1 286 ? 6.109 -0.114 -28.435 1.00 72.12 286 GLU A C 1
ATOM 2275 O O . GLU A 1 286 ? 7.266 0.288 -28.555 1.00 72.12 286 GLU A O 1
ATOM 2280 N N . ASP A 1 287 ? 5.099 0.733 -28.221 1.00 70.31 287 ASP A N 1
ATOM 2281 C CA . ASP A 1 287 ? 5.282 2.187 -28.143 1.00 70.31 287 ASP A CA 1
ATOM 2282 C C . ASP A 1 287 ? 6.204 2.596 -26.985 1.00 70.31 287 ASP A C 1
ATOM 2284 O O . ASP A 1 287 ? 6.998 3.529 -27.118 1.00 70.31 287 ASP A O 1
ATOM 2288 N N . ILE A 1 288 ? 6.154 1.869 -25.862 1.00 69.62 288 ILE A N 1
ATOM 2289 C CA . ILE A 1 288 ? 7.054 2.095 -24.725 1.00 69.62 288 ILE A CA 1
ATOM 2290 C C . ILE A 1 288 ? 8.473 1.676 -25.098 1.00 69.62 288 ILE A C 1
ATOM 2292 O O . ILE A 1 288 ? 9.404 2.426 -24.825 1.00 69.62 288 ILE A O 1
ATOM 2296 N N . LYS A 1 289 ? 8.656 0.541 -25.784 1.00 73.00 289 LYS A N 1
ATOM 2297 C CA . LYS A 1 289 ? 9.984 0.122 -26.269 1.00 73.00 289 LYS A CA 1
ATOM 2298 C C . LYS A 1 289 ? 10.593 1.165 -27.205 1.00 73.00 289 LYS A C 1
ATOM 2300 O O . LYS A 1 289 ? 11.774 1.479 -27.083 1.00 73.00 289 LYS A O 1
ATOM 2305 N N . LYS A 1 290 ? 9.780 1.753 -28.088 1.00 75.44 290 LYS A N 1
ATOM 2306 C CA . LYS A 1 290 ? 10.215 2.831 -28.980 1.00 75.44 290 LYS A CA 1
ATOM 2307 C C . LYS A 1 290 ? 10.604 4.095 -28.208 1.00 75.44 290 LYS A C 1
ATOM 2309 O O . LYS A 1 290 ? 11.685 4.629 -28.436 1.00 75.44 290 LYS A O 1
ATOM 2314 N N . ARG A 1 291 ? 9.776 4.533 -27.252 1.00 70.56 291 ARG A N 1
ATOM 2315 C CA . ARG A 1 291 ? 10.082 5.689 -26.386 1.00 70.56 291 ARG A CA 1
ATOM 2316 C C . ARG A 1 291 ? 11.325 5.467 -25.524 1.00 70.56 291 ARG A C 1
ATOM 2318 O O . ARG A 1 291 ? 12.091 6.403 -25.321 1.00 70.56 291 ARG A O 1
ATOM 2325 N N . ILE A 1 292 ? 11.534 4.242 -25.039 1.00 70.88 292 ILE A N 1
ATOM 2326 C CA . ILE A 1 292 ? 12.743 3.848 -24.308 1.00 70.88 292 ILE A CA 1
ATOM 2327 C C . ILE A 1 292 ? 13.963 3.993 -25.212 1.00 70.88 292 ILE A C 1
ATOM 2329 O O . ILE A 1 292 ? 14.901 4.676 -24.822 1.00 70.88 292 ILE A O 1
ATOM 2333 N N . ALA A 1 293 ? 13.928 3.445 -26.430 1.00 72.19 293 ALA A N 1
ATOM 2334 C CA . ALA A 1 293 ? 15.034 3.564 -27.381 1.00 72.19 293 ALA A CA 1
ATOM 2335 C C . ALA A 1 293 ? 15.349 5.033 -27.738 1.00 72.19 293 ALA A C 1
ATOM 2337 O O . ALA A 1 293 ? 16.513 5.427 -27.820 1.00 72.19 293 ALA A O 1
ATOM 2338 N N . GLU A 1 294 ? 14.316 5.866 -27.904 1.00 71.56 294 GLU A N 1
ATOM 2339 C CA . GLU A 1 294 ? 14.465 7.306 -28.148 1.00 71.56 294 GLU A CA 1
ATOM 2340 C C . GLU A 1 294 ? 15.102 8.028 -26.944 1.00 71.56 294 GLU A C 1
ATOM 2342 O O . GLU A 1 294 ? 16.049 8.797 -27.120 1.00 71.56 294 GLU A O 1
ATOM 2347 N N . GLN A 1 295 ? 14.650 7.760 -25.713 1.00 69.38 295 GLN A N 1
ATOM 2348 C CA . GLN A 1 295 ? 15.206 8.395 -24.511 1.00 69.38 295 GLN A CA 1
ATOM 2349 C C . GLN A 1 295 ? 16.594 7.870 -24.124 1.00 69.38 295 GLN A C 1
ATOM 2351 O O . GLN A 1 295 ? 17.424 8.675 -23.706 1.00 69.38 295 GLN A O 1
ATOM 2356 N N . GLU A 1 296 ? 16.889 6.581 -24.311 1.00 63.38 296 GLU A N 1
ATOM 2357 C CA . GLU A 1 296 ? 18.239 6.030 -24.130 1.00 63.38 296 GLU A CA 1
ATOM 2358 C C . GLU A 1 296 ? 19.235 6.737 -25.048 1.00 63.38 296 GLU A C 1
ATOM 2360 O O . GLU A 1 296 ? 20.285 7.179 -24.584 1.00 63.38 296 GLU A O 1
ATOM 2365 N N . SER A 1 297 ? 18.885 6.928 -26.325 1.00 60.22 297 SER A N 1
ATOM 2366 C CA . SER A 1 297 ? 19.755 7.627 -27.275 1.00 60.22 297 SER A CA 1
ATOM 2367 C C . SER A 1 297 ? 20.058 9.068 -26.846 1.00 60.22 297 SER A C 1
ATOM 2369 O O . SER A 1 297 ? 21.207 9.503 -26.910 1.00 60.22 297 SER A O 1
ATOM 2371 N N . MET A 1 298 ? 19.061 9.787 -26.317 1.00 58.19 298 MET A N 1
ATOM 2372 C CA . MET A 1 298 ? 19.246 11.136 -25.779 1.00 58.19 298 MET A CA 1
ATOM 2373 C C . MET A 1 298 ? 20.094 11.138 -24.506 1.00 58.19 298 MET A C 1
ATOM 2375 O O . MET A 1 298 ? 20.973 11.984 -24.357 1.00 58.19 298 MET A O 1
ATOM 2379 N N . LEU A 1 299 ? 19.872 10.192 -23.594 1.00 60.06 299 LEU A N 1
ATOM 2380 C CA . LEU A 1 299 ? 20.597 10.151 -22.329 1.00 60.06 299 LEU A CA 1
ATOM 2381 C C . LEU A 1 299 ? 22.069 9.753 -22.511 1.00 60.06 299 LEU A C 1
ATOM 2383 O O . LEU A 1 299 ? 22.933 10.321 -21.849 1.00 60.06 299 LEU A O 1
ATOM 2387 N N . PHE A 1 300 ? 22.363 8.839 -23.443 1.00 58.16 300 PHE A N 1
ATOM 2388 C CA . PHE A 1 300 ? 23.734 8.516 -23.850 1.00 58.16 300 PHE A CA 1
ATOM 2389 C C . PHE A 1 300 ? 24.460 9.738 -24.423 1.00 58.16 300 PHE A C 1
ATOM 2391 O O . PHE A 1 300 ? 25.630 9.945 -24.113 1.00 58.16 300 PHE A O 1
ATOM 2398 N N . ILE A 1 301 ? 23.772 10.575 -25.209 1.00 53.19 301 ILE A N 1
ATOM 2399 C CA . ILE A 1 301 ? 24.335 11.835 -25.714 1.00 53.19 301 ILE A CA 1
ATOM 2400 C C . ILE A 1 301 ? 24.634 12.798 -24.557 1.00 53.19 301 ILE A C 1
ATOM 2402 O O . ILE A 1 301 ? 25.717 13.372 -24.521 1.00 53.19 301 ILE A O 1
ATOM 2406 N N . PHE A 1 302 ? 23.730 12.943 -23.583 1.00 51.66 302 PHE A N 1
ATOM 2407 C CA . PHE A 1 302 ? 23.966 13.804 -22.415 1.00 51.66 302 PHE A CA 1
ATOM 2408 C C . PHE A 1 302 ? 25.099 13.302 -21.507 1.00 51.66 302 PHE A C 1
ATOM 2410 O O . PHE A 1 302 ? 25.864 14.115 -21.002 1.00 51.66 302 PHE A O 1
ATOM 2417 N N . LEU A 1 303 ? 25.246 11.986 -21.331 1.00 52.84 303 LEU A N 1
ATOM 2418 C CA . LEU A 1 303 ? 26.342 11.386 -20.556 1.00 52.84 303 LEU A CA 1
ATOM 2419 C C . LEU A 1 303 ? 27.709 11.461 -21.254 1.00 52.84 303 LEU A C 1
ATOM 2421 O O . LEU A 1 303 ? 28.721 11.303 -20.586 1.00 52.84 303 LEU A O 1
ATOM 2425 N N . LEU A 1 304 ? 27.745 11.661 -22.575 1.00 45.66 304 LEU A N 1
ATOM 2426 C CA . LEU A 1 304 ? 28.980 11.863 -23.346 1.00 45.66 304 LEU A CA 1
ATOM 2427 C C . LEU A 1 304 ? 29.432 13.332 -23.392 1.00 45.66 304 LEU A C 1
ATOM 2429 O O . LEU A 1 304 ? 30.541 13.605 -23.849 1.00 45.66 304 LEU A O 1
ATOM 2433 N N . ILE A 1 305 ? 28.562 14.264 -22.996 1.00 46.62 305 ILE A N 1
ATOM 2434 C CA . ILE A 1 305 ? 28.819 15.712 -23.024 1.00 46.62 305 ILE A CA 1
ATOM 2435 C C . ILE A 1 305 ? 29.264 16.247 -21.646 1.00 46.62 305 ILE A C 1
ATOM 2437 O O . ILE A 1 305 ? 29.895 17.303 -21.602 1.00 46.62 305 ILE A O 1
ATOM 2441 N N . ASP A 1 306 ? 28.991 15.517 -20.559 1.00 34.66 306 ASP A N 1
ATOM 2442 C CA . ASP A 1 306 ? 29.545 15.747 -19.208 1.00 34.66 306 ASP A CA 1
ATOM 2443 C C . ASP A 1 306 ? 30.862 14.974 -18.993 1.00 34.66 306 ASP A C 1
ATOM 2445 O O . ASP A 1 306 ? 31.727 15.483 -18.241 1.00 34.66 306 ASP A O 1
#

Solvent-accessible surface area (backbone atoms only — not comparable to full-atom values): 17826 Å² total; per-residue (Å²): 135,79,89,82,86,89,82,89,84,89,85,90,82,90,80,90,79,92,75,95,71,97,66,85,76,85,72,86,68,94,84,62,62,80,68,59,60,48,65,72,42,82,58,49,59,57,53,51,59,62,46,49,76,74,39,75,67,50,32,46,55,48,42,48,51,56,32,69,52,30,76,45,70,67,47,25,46,56,45,52,77,65,55,46,60,67,58,46,48,51,54,33,50,51,47,74,66,55,70,78,86,60,95,70,95,64,100,68,74,78,50,72,69,36,53,53,45,42,24,42,42,34,41,29,55,31,35,47,21,53,87,24,46,69,52,28,45,47,53,60,70,38,60,44,82,91,78,71,39,35,48,55,58,57,43,52,61,55,63,74,44,85,88,60,56,66,62,42,49,48,27,45,22,48,35,37,44,33,29,32,76,42,64,68,36,56,69,82,35,58,62,34,49,60,49,18,47,50,46,51,52,50,59,68,50,47,87,69,51,81,95,47,48,70,59,52,41,51,44,41,48,49,48,37,61,57,40,63,94,32,71,72,51,44,62,64,56,65,73,44,66,60,45,60,59,41,35,50,39,36,54,77,42,38,72,81,66,40,69,95,84,63,58,68,68,55,56,50,48,42,20,51,37,33,49,51,37,52,51,60,59,38,72,83,33,70,69,46,46,50,52,47,55,55,48,51,57,52,49,55,52,53,65,72,74,110